Protein AF-A0A628U5B8-F1 (afdb_monomer)

Radius of gyration: 27.5 Å; Cα contacts (8 Å, |Δi|>4): 530; chains: 1; bounding box: 87×39×78 Å

Sequence (222 aa):
SENKFSKDINTSNMISGTYISDYTKLYAGFANQSNGYKQKSWKVSGSLIAHPYGITLSPYSISERGASTIVSIPGASGVSLINNISSTDFFGNVFVNNLHPYKKNNININSRNLPSNIEVQNIESKLIPADGAITYTEFSATVGNRAILKLLFNGKSLPFGSTVTEDPLAFANASGIIYITGLANSQRLHIKMPDGNKCSMIFDISESKNRNEIYFYNGICN

pLDDT: mean 90.16, std 10.07, range [37.19, 97.31]

InterPro domains:
  IPR000015 Outer membrane usher protein [PF00577] (8-139)
  IPR000015 Outer membrane usher protein [PTHR30451] (7-221)
  IPR025949 PapC-like, C-terminal domain [PF13953] (154-206)
  IPR042186 Outer membrane usher protein FimD, plug domain [G3DSA:2.60.40.2610] (53-144)
  IPR043142 PapC-like, C-terminal domain superfamily [G3DSA:2.60.40.2070] (145-222)

Mean predicted aligned error: 7.58 Å

Solvent-accessible surface area (backbone atoms only — not comparable to full-atom values): 12238 Å² total; per-residue (Å²): 140,83,85,78,79,75,78,79,77,77,49,72,50,75,50,72,52,75,49,76,51,49,44,34,27,40,37,42,36,42,37,43,36,67,90,70,52,71,48,77,49,73,47,78,45,44,34,79,47,82,54,100,91,48,75,47,52,19,38,54,70,86,58,81,65,37,16,32,33,38,38,35,24,68,74,43,48,56,41,33,35,63,99,46,91,42,33,18,37,86,68,5,37,31,71,47,71,87,36,56,44,80,33,87,39,79,51,34,52,31,78,91,61,48,50,77,42,50,46,66,81,58,54,68,48,77,48,65,41,50,70,47,34,74,46,79,47,80,42,60,54,40,62,29,43,31,36,41,38,44,39,26,45,94,90,36,64,41,57,55,61,22,26,37,76,48,91,52,74,30,47,18,38,90,81,14,39,28,59,41,53,30,40,62,66,66,40,78,46,44,36,38,38,83,89,69,52,70,33,38,39,74,48,43,58,90,81,27,50,74,56,95,69,33,29,44,37,77,52,67,39,84

Foldseek 3Di:
DDDPPPPPPWDKDKDKDWDAALAKIKIWMWMAIPVGDIDTDIDIDWDWDQDPQGIGGGRDDQDQWAEKEKEAAACAWQWDKPPDPHTAHRRRIGIGGRHHAQDKDKIFTPPVPGPLQKAWPDGIDIDHHHTSYYYYHYTYMAGGAKEKEFEDEPNHAADFQWWFPDPPIWTQHRNSIIIHHNDHQKDKTWIAHPVRDIFIDIDHQVQFDDDPRYTYYYYYTD

Structure (mmCIF, N/CA/C/O backbone):
data_AF-A0A628U5B8-F1
#
_entry.id   AF-A0A628U5B8-F1
#
loop_
_atom_site.group_PDB
_atom_site.id
_atom_site.type_symbol
_atom_site.label_atom_id
_atom_site.label_alt_id
_atom_site.label_comp_id
_atom_site.label_asym_id
_atom_site.label_entity_id
_atom_site.label_seq_id
_atom_site.pdbx_PDB_ins_code
_atom_site.Cartn_x
_atom_site.Cartn_y
_atom_site.Cartn_z
_atom_site.occupancy
_atom_site.B_iso_or_equiv
_atom_site.auth_seq_id
_atom_site.auth_comp_id
_atom_site.auth_asym_id
_atom_site.auth_atom_id
_atom_site.pdbx_PDB_model_num
ATOM 1 N N . SER A 1 1 ? 58.768 15.739 -51.099 1.00 43.03 1 SER A N 1
ATOM 2 C CA . SER A 1 1 ? 57.938 14.804 -50.317 1.00 43.03 1 SER A CA 1
ATOM 3 C C . SER A 1 1 ? 57.633 15.429 -48.966 1.00 43.03 1 SER A C 1
ATOM 5 O O . SER A 1 1 ? 58.422 15.289 -48.042 1.00 43.03 1 SER A O 1
ATOM 7 N N . GLU A 1 2 ? 56.525 16.158 -48.847 1.00 37.19 2 GLU A N 1
ATOM 8 C CA . GLU A 1 2 ? 56.064 16.664 -47.548 1.00 37.19 2 GLU A CA 1
ATOM 9 C C . GLU A 1 2 ? 54.897 15.800 -47.068 1.00 37.19 2 GLU A C 1
ATOM 11 O O . GLU A 1 2 ? 53.778 15.891 -47.570 1.00 37.19 2 GLU A O 1
ATOM 16 N N . ASN A 1 3 ? 55.189 14.913 -46.116 1.00 42.47 3 ASN A N 1
ATOM 17 C CA . ASN A 1 3 ? 54.193 14.119 -45.407 1.00 42.47 3 ASN A CA 1
ATOM 18 C C . ASN A 1 3 ? 53.396 15.033 -44.465 1.00 42.47 3 ASN A C 1
ATOM 20 O O . ASN A 1 3 ? 53.811 15.285 -43.334 1.00 42.47 3 ASN A O 1
ATOM 24 N N . LYS A 1 4 ? 52.225 15.500 -44.908 1.00 42.47 4 LYS A N 1
ATOM 25 C CA . LYS A 1 4 ? 51.193 16.027 -44.008 1.00 42.47 4 LYS A CA 1
ATOM 26 C C . LYS A 1 4 ? 50.477 14.855 -43.339 1.00 42.47 4 LYS A C 1
ATOM 28 O O . LYS A 1 4 ? 49.473 14.365 -43.844 1.00 42.47 4 LYS A O 1
ATOM 33 N N . PHE A 1 5 ? 50.971 14.419 -42.183 1.00 47.09 5 PHE A N 1
ATOM 34 C CA . PHE A 1 5 ? 50.129 13.686 -41.237 1.00 47.09 5 PHE A CA 1
ATOM 35 C C . PHE A 1 5 ? 49.100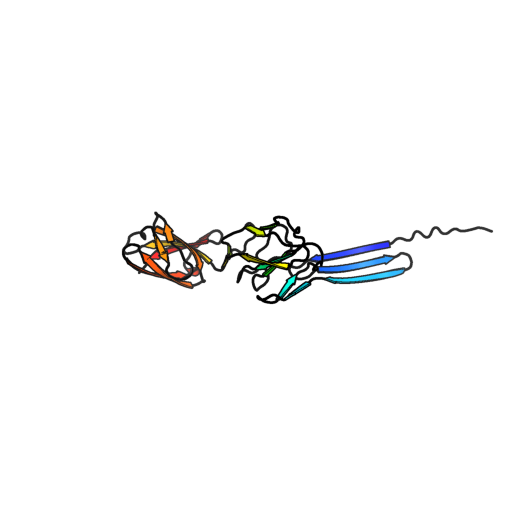 14.676 -40.668 1.00 47.09 5 PHE A C 1
ATOM 37 O O . PHE A 1 5 ? 49.384 15.402 -39.715 1.00 47.09 5 PHE A O 1
ATOM 44 N N . SER A 1 6 ? 47.919 14.749 -41.295 1.00 45.91 6 SER A N 1
ATOM 45 C CA . SER A 1 6 ? 46.742 15.378 -40.689 1.00 45.91 6 SER A CA 1
ATOM 46 C C . SER A 1 6 ? 46.409 14.589 -39.431 1.00 45.91 6 SER A C 1
ATOM 48 O O . SER A 1 6 ? 46.079 13.405 -39.491 1.00 45.91 6 SER A O 1
ATOM 50 N N . LYS A 1 7 ? 46.568 15.220 -38.271 1.00 49.97 7 LYS A N 1
ATOM 51 C CA . LYS A 1 7 ? 46.105 14.664 -37.005 1.00 49.97 7 LYS A CA 1
ATOM 52 C C . LYS A 1 7 ? 44.599 14.911 -36.973 1.00 49.97 7 LYS A C 1
ATOM 54 O O . LYS A 1 7 ? 44.168 15.954 -36.493 1.00 49.97 7 LYS A O 1
ATOM 59 N N . ASP A 1 8 ? 43.817 14.002 -37.550 1.00 55.78 8 ASP A N 1
ATOM 60 C CA . ASP A 1 8 ? 42.356 14.085 -37.514 1.00 55.78 8 ASP A CA 1
ATOM 61 C C . ASP A 1 8 ? 41.904 13.935 -36.057 1.00 55.78 8 ASP A C 1
ATOM 63 O O . ASP A 1 8 ? 41.828 12.839 -35.498 1.00 55.78 8 ASP A O 1
ATOM 67 N N . ILE A 1 9 ? 41.677 15.070 -35.392 1.00 58.69 9 ILE A N 1
ATOM 68 C CA . ILE A 1 9 ? 41.119 15.107 -34.044 1.00 58.69 9 ILE A CA 1
ATOM 69 C C . ILE A 1 9 ? 39.640 14.767 -34.190 1.00 58.69 9 ILE A C 1
ATOM 71 O O . ILE A 1 9 ? 38.798 15.644 -34.388 1.00 58.69 9 ILE A O 1
ATOM 75 N N . ASN A 1 10 ? 39.329 13.474 -34.115 1.00 63.06 10 ASN A N 1
ATOM 76 C CA . ASN A 1 10 ? 37.954 13.011 -34.135 1.00 63.06 10 ASN A CA 1
ATOM 77 C C . ASN A 1 10 ? 37.254 13.429 -32.833 1.00 63.06 10 ASN A C 1
ATOM 79 O O . ASN A 1 10 ? 37.375 12.769 -31.804 1.00 63.06 10 ASN A O 1
ATOM 83 N N . THR A 1 11 ? 36.524 14.543 -32.862 1.00 71.50 11 THR A N 1
ATOM 84 C CA . THR A 1 11 ? 35.641 14.956 -31.766 1.00 71.50 11 THR A CA 1
ATOM 85 C C . THR A 1 11 ? 34.299 14.231 -31.870 1.00 71.50 11 THR A C 1
ATOM 87 O O . THR A 1 11 ? 33.739 14.084 -32.962 1.00 71.50 11 THR A O 1
ATOM 90 N N . SER A 1 12 ? 33.789 13.752 -30.735 1.00 79.81 12 SER A N 1
ATOM 91 C CA . SER A 1 12 ? 32.478 13.109 -30.620 1.00 79.81 12 SER A CA 1
ATOM 92 C C . SER A 1 12 ? 31.692 13.741 -29.478 1.00 79.81 12 SER A C 1
ATOM 94 O O . SER A 1 12 ? 32.147 13.723 -28.336 1.00 79.81 12 SER A O 1
ATOM 96 N N . ASN A 1 13 ? 30.504 14.258 -29.778 1.00 88.50 13 ASN A N 1
ATOM 97 C CA . ASN A 1 13 ? 29.585 14.820 -28.794 1.00 88.50 13 ASN A CA 1
ATOM 98 C C . ASN A 1 13 ? 28.403 13.868 -28.625 1.00 88.50 13 ASN A C 1
ATOM 100 O O . ASN A 1 13 ? 27.782 13.486 -29.616 1.00 88.50 13 ASN A O 1
ATOM 104 N N . MET A 1 14 ? 28.077 13.504 -27.386 1.00 90.88 14 MET A N 1
ATOM 105 C CA . MET A 1 14 ? 26.944 12.637 -27.072 1.00 90.88 14 MET A CA 1
ATOM 106 C C . MET A 1 14 ? 26.086 13.277 -25.989 1.00 90.88 14 MET A C 1
ATOM 108 O O . MET A 1 14 ? 26.596 13.738 -24.972 1.00 90.88 14 MET A O 1
ATOM 112 N N . ILE A 1 15 ? 24.776 13.263 -26.201 1.00 94.62 15 ILE A N 1
ATOM 113 C CA . ILE A 1 15 ? 23.778 13.605 -25.195 1.00 94.62 15 ILE A CA 1
ATOM 114 C C . ILE A 1 15 ? 22.799 12.445 -25.080 1.00 94.62 15 ILE A C 1
ATOM 116 O O . ILE A 1 15 ? 22.357 11.894 -26.087 1.00 94.62 15 ILE A O 1
ATOM 120 N N . SER A 1 16 ? 22.461 12.054 -23.857 1.00 95.62 16 SER A N 1
ATOM 121 C CA . SER A 1 16 ? 21.464 11.016 -23.622 1.00 95.62 16 SER A CA 1
ATOM 122 C C . SER A 1 16 ? 20.683 11.270 -22.347 1.00 95.62 16 SER A C 1
ATOM 124 O O . SER A 1 16 ? 21.232 11.788 -21.379 1.00 95.62 16 SER A O 1
ATOM 126 N N . GLY A 1 17 ? 19.422 10.856 -22.343 1.00 97.06 17 GLY A N 1
ATOM 127 C CA . GLY A 1 17 ? 18.530 10.897 -21.197 1.00 97.06 17 GLY A CA 1
ATOM 128 C C . GLY A 1 17 ? 17.936 9.521 -20.928 1.00 97.06 17 GLY A C 1
ATOM 129 O O . GLY A 1 17 ? 17.709 8.733 -21.846 1.00 97.06 17 GLY A O 1
ATOM 130 N N . THR A 1 18 ? 17.688 9.236 -19.653 1.00 96.94 18 THR A N 1
ATOM 131 C CA . THR A 1 18 ? 16.935 8.057 -19.222 1.00 96.94 18 THR A CA 1
ATOM 132 C C . THR A 1 18 ? 15.791 8.514 -18.336 1.00 96.94 18 THR A C 1
ATOM 134 O O . THR A 1 18 ? 16.013 9.239 -17.372 1.00 96.94 18 THR A O 1
ATOM 137 N N . TYR A 1 19 ? 14.585 8.066 -18.654 1.00 96.06 19 TYR A N 1
ATOM 138 C CA . TYR A 1 19 ? 13.393 8.261 -17.847 1.00 96.06 19 TYR A CA 1
ATOM 139 C C . TYR A 1 19 ? 12.925 6.905 -17.319 1.00 96.06 19 TYR A C 1
ATOM 141 O O . TYR A 1 19 ? 12.782 5.952 -18.085 1.00 96.06 19 TYR A O 1
ATOM 149 N N . ILE A 1 20 ? 12.722 6.804 -16.009 1.00 94.88 20 ILE A N 1
ATOM 150 C CA . ILE A 1 20 ? 12.213 5.597 -15.355 1.00 94.88 20 ILE A CA 1
ATOM 151 C C . ILE A 1 20 ? 10.840 5.951 -14.798 1.00 94.88 20 ILE A C 1
ATOM 153 O O . ILE A 1 20 ? 10.727 6.854 -13.976 1.00 94.88 20 ILE A O 1
ATOM 157 N N . SER A 1 21 ? 9.817 5.258 -15.284 1.00 94.06 21 SER A N 1
ATOM 158 C CA . SER A 1 21 ? 8.466 5.289 -14.721 1.00 94.06 21 SER A CA 1
ATOM 159 C C . SER A 1 21 ? 8.246 4.079 -13.814 1.00 94.06 21 SER A C 1
ATOM 161 O O . SER A 1 21 ? 9.077 3.169 -13.789 1.00 94.06 21 SER A O 1
ATOM 163 N N . ASP A 1 22 ? 7.089 4.018 -13.154 1.00 93.44 22 ASP A N 1
ATOM 164 C CA . ASP A 1 22 ? 6.694 2.864 -12.339 1.00 93.44 22 ASP A CA 1
ATOM 165 C C . ASP A 1 22 ? 6.581 1.555 -13.137 1.00 93.44 22 ASP A C 1
ATOM 167 O O . ASP A 1 22 ? 6.702 0.480 -12.550 1.00 93.44 22 ASP A O 1
ATOM 171 N N . TYR A 1 23 ? 6.424 1.635 -14.466 1.00 93.50 23 TYR A N 1
ATOM 172 C CA . TYR A 1 23 ? 6.116 0.494 -15.338 1.00 93.50 23 TYR A CA 1
ATOM 173 C C . TYR A 1 23 ? 7.185 0.190 -16.393 1.00 93.50 23 TYR A C 1
ATOM 175 O O . TYR A 1 23 ? 7.282 -0.934 -16.876 1.00 93.50 23 TYR A O 1
ATOM 183 N N . THR A 1 24 ? 7.958 1.191 -16.816 1.00 94.69 24 THR A N 1
ATOM 184 C CA . THR A 1 24 ? 8.902 1.067 -17.936 1.00 94.69 24 THR A CA 1
ATOM 185 C C . THR A 1 24 ? 10.061 2.053 -17.835 1.00 94.69 24 THR A C 1
ATOM 187 O O . THR A 1 24 ? 9.944 3.131 -17.244 1.00 94.69 24 THR A O 1
ATOM 190 N N . LYS A 1 25 ? 11.184 1.697 -18.457 1.00 95.75 25 LYS A N 1
ATOM 191 C CA . LYS A 1 25 ? 12.384 2.518 -18.593 1.00 95.75 25 LYS A CA 1
ATOM 192 C C . LYS A 1 25 ? 12.572 2.928 -20.051 1.00 95.75 25 LYS A C 1
ATOM 194 O O . LYS A 1 25 ? 12.701 2.082 -20.934 1.00 95.75 25 LYS A O 1
ATOM 199 N N . LEU A 1 26 ? 12.636 4.235 -20.280 1.00 96.38 26 LEU A N 1
ATOM 200 C CA . LEU A 1 26 ? 12.852 4.867 -21.575 1.00 96.38 26 LEU A CA 1
ATOM 201 C C . LEU A 1 26 ? 14.251 5.479 -21.625 1.00 96.38 26 LEU A C 1
ATOM 203 O O . LEU A 1 26 ? 14.676 6.166 -20.702 1.00 96.38 26 LEU A O 1
ATOM 207 N N . TYR A 1 27 ? 14.964 5.255 -22.718 1.00 96.88 27 TYR A N 1
ATOM 208 C CA . TYR A 1 27 ? 16.256 5.862 -23.012 1.00 96.88 27 TYR A CA 1
ATOM 209 C C . TYR A 1 27 ? 16.188 6.543 -24.374 1.00 96.88 27 TYR A C 1
ATOM 211 O O . TYR A 1 27 ? 15.634 5.978 -25.318 1.00 96.88 27 TYR A O 1
ATOM 219 N N . ALA A 1 28 ? 16.784 7.726 -24.486 1.00 97.25 28 ALA A N 1
ATOM 220 C CA . ALA A 1 28 ? 16.954 8.437 -25.745 1.00 97.25 28 ALA A CA 1
ATOM 221 C C . ALA A 1 28 ? 18.346 9.070 -25.801 1.00 97.25 28 ALA A C 1
ATOM 223 O O . ALA A 1 28 ? 18.827 9.611 -24.805 1.00 97.25 28 ALA A O 1
ATOM 224 N N . GLY A 1 29 ? 18.989 9.017 -26.964 1.00 95.81 29 GLY A N 1
ATOM 225 C CA . GLY A 1 29 ? 20.341 9.514 -27.167 1.00 95.81 29 GLY A CA 1
ATOM 226 C C . GLY A 1 29 ? 20.555 10.102 -28.555 1.00 95.81 29 GLY A C 1
ATOM 227 O O . GLY A 1 29 ? 19.955 9.681 -29.546 1.00 95.81 29 GLY A O 1
ATOM 228 N N . PHE A 1 30 ? 21.439 11.088 -28.621 1.00 94.94 30 PHE A N 1
ATOM 229 C CA . PHE A 1 30 ? 21.939 11.674 -29.852 1.00 94.94 30 PHE A CA 1
ATOM 230 C C . PHE A 1 30 ? 23.460 11.781 -29.776 1.00 94.94 30 PHE A C 1
ATOM 232 O O . PHE A 1 30 ? 24.002 12.320 -28.811 1.00 94.94 30 PHE A O 1
ATOM 239 N N . ALA A 1 31 ? 24.143 11.283 -30.801 1.00 92.50 31 ALA A N 1
ATOM 240 C CA . ALA A 1 31 ? 25.587 11.378 -30.935 1.00 92.50 31 ALA A CA 1
ATOM 241 C C . ALA A 1 31 ? 25.953 12.007 -32.282 1.00 92.50 31 ALA A C 1
ATOM 243 O O . ALA A 1 31 ? 25.365 11.681 -33.315 1.00 92.50 31 ALA A O 1
ATOM 244 N N . ASN A 1 32 ? 26.939 12.900 -32.266 1.00 91.00 32 ASN A N 1
ATOM 245 C CA . ASN A 1 32 ? 27.495 13.547 -33.447 1.00 91.00 32 ASN A CA 1
ATOM 246 C C . ASN A 1 32 ? 29.014 13.366 -33.454 1.00 91.00 32 ASN A C 1
ATOM 248 O O . ASN A 1 32 ? 29.678 13.692 -32.469 1.00 91.00 32 ASN A O 1
ATOM 252 N N . GLN A 1 33 ? 29.552 12.868 -34.559 1.00 85.94 33 GLN A N 1
ATOM 253 C CA . GLN A 1 33 ? 30.982 12.694 -34.778 1.00 85.94 33 GLN A CA 1
ATOM 254 C C . GLN A 1 33 ? 31.477 13.692 -35.831 1.00 85.94 33 GLN A C 1
ATOM 256 O O . GLN A 1 33 ? 30.776 14.043 -36.778 1.00 85.94 33 GLN A O 1
ATOM 261 N N . SER A 1 34 ? 32.711 14.146 -35.660 1.00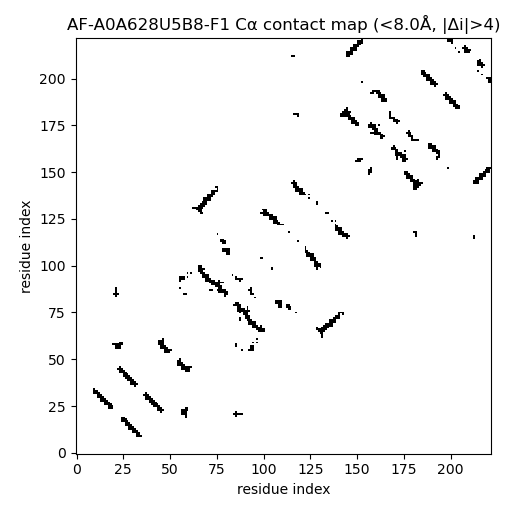 78.56 34 SER A N 1
ATOM 262 C CA . SER A 1 34 ? 33.431 15.079 -36.547 1.00 78.56 34 SER A CA 1
ATOM 263 C C . SER A 1 34 ? 33.555 14.623 -38.004 1.00 78.56 34 SER A C 1
ATOM 265 O O . SER A 1 34 ? 33.589 15.468 -38.891 1.00 78.56 34 SER A O 1
ATOM 267 N N . ASN A 1 35 ? 33.530 13.317 -38.274 1.00 84.00 35 ASN A N 1
ATOM 268 C CA . ASN A 1 35 ? 33.471 12.748 -39.628 1.00 84.00 35 ASN A CA 1
ATOM 269 C C . ASN A 1 35 ? 32.091 12.899 -40.314 1.00 84.00 35 ASN A C 1
ATOM 271 O O . ASN A 1 35 ? 31.867 12.335 -41.383 1.00 84.00 35 ASN A O 1
ATOM 275 N N . GLY A 1 36 ? 31.149 13.625 -39.698 1.00 78.19 36 GLY A N 1
ATOM 276 C CA . GLY A 1 36 ? 29.798 13.860 -40.211 1.00 78.19 36 GLY A CA 1
ATOM 277 C C . GLY A 1 36 ? 28.771 12.797 -39.809 1.00 78.19 36 GLY A C 1
ATOM 278 O O . GLY A 1 36 ? 27.591 12.943 -40.138 1.00 78.19 36 GLY A O 1
ATOM 279 N N . TYR A 1 37 ? 29.174 11.751 -39.080 1.00 85.44 37 TYR A N 1
ATOM 280 C CA . TYR A 1 37 ? 28.267 10.693 -38.644 1.00 85.44 37 TYR A CA 1
ATOM 281 C C . TYR A 1 37 ? 27.359 11.161 -37.496 1.00 85.44 37 TYR A C 1
ATOM 283 O O . TYR A 1 37 ? 27.825 11.590 -36.439 1.00 85.44 37 TYR A O 1
ATOM 291 N N . LYS A 1 38 ? 26.040 11.038 -37.691 1.00 90.75 38 LYS A N 1
ATOM 292 C CA . LYS A 1 38 ? 25.006 11.372 -36.701 1.00 90.75 38 LYS A CA 1
ATOM 293 C C . LYS A 1 38 ? 24.201 10.128 -36.359 1.00 90.75 38 LYS A C 1
ATOM 295 O O . LYS A 1 38 ? 23.636 9.499 -37.249 1.00 90.75 38 LYS A O 1
ATOM 300 N N . GLN A 1 39 ? 24.084 9.817 -35.073 1.00 90.69 39 GLN A N 1
ATOM 301 C CA . GLN A 1 39 ? 23.292 8.695 -34.581 1.00 90.69 39 GLN A CA 1
ATOM 302 C C . GLN A 1 39 ? 22.199 9.192 -33.637 1.00 90.69 39 GLN A C 1
ATOM 304 O O . GLN A 1 39 ? 22.450 9.989 -32.736 1.00 90.69 39 GLN A O 1
ATOM 309 N N . LYS A 1 40 ? 20.979 8.695 -33.843 1.00 95.25 40 LYS A N 1
ATOM 310 C CA . LYS A 1 40 ? 19.850 8.833 -32.920 1.00 95.25 40 LYS A CA 1
ATOM 311 C C . LYS A 1 40 ? 19.512 7.447 -32.397 1.00 95.25 40 LYS A C 1
ATOM 313 O O . LYS A 1 40 ? 19.369 6.523 -33.193 1.00 95.25 40 LYS A O 1
ATOM 318 N N . SER A 1 41 ? 19.382 7.303 -31.089 1.00 94.50 41 SER A N 1
ATOM 319 C CA . SER A 1 41 ? 19.038 6.040 -30.446 1.00 94.50 41 SER A CA 1
ATOM 320 C C . SER A 1 41 ? 17.886 6.241 -29.474 1.00 94.50 41 SER A C 1
ATOM 322 O O . SER A 1 41 ? 17.765 7.276 -28.821 1.00 94.50 41 SER A O 1
ATOM 324 N N . TRP A 1 42 ? 17.017 5.244 -29.393 1.00 95.81 42 TRP A N 1
ATOM 325 C CA . TRP A 1 42 ? 15.952 5.179 -28.406 1.00 95.81 42 TRP A CA 1
ATOM 326 C C . TRP A 1 42 ? 15.764 3.721 -27.996 1.00 95.81 42 TRP A C 1
ATOM 328 O O . TRP A 1 42 ? 15.983 2.810 -28.795 1.00 95.81 42 TRP A O 1
ATOM 338 N N . LYS A 1 43 ? 15.428 3.491 -26.730 1.00 95.94 43 LYS A N 1
ATOM 339 C CA . LYS A 1 43 ? 15.229 2.152 -26.172 1.00 95.94 43 LYS A CA 1
ATOM 340 C C . LYS A 1 43 ? 14.132 2.196 -25.121 1.00 95.94 43 LYS A C 1
ATOM 342 O O . LYS A 1 43 ? 14.127 3.076 -24.266 1.00 95.94 43 LYS A O 1
ATOM 347 N N . VAL A 1 44 ? 13.250 1.205 -25.167 1.00 96.00 44 VAL A N 1
ATOM 348 C CA . VAL A 1 44 ? 12.253 0.925 -24.132 1.00 96.00 44 VAL A CA 1
ATOM 349 C C . VAL A 1 44 ? 12.608 -0.416 -23.507 1.00 96.00 44 VAL A C 1
ATOM 351 O O . VAL A 1 44 ? 12.952 -1.358 -24.220 1.00 96.00 44 VAL A O 1
ATOM 354 N N . SER A 1 45 ? 12.580 -0.507 -22.184 1.00 94.50 45 SER A N 1
ATOM 355 C CA . SER A 1 45 ? 12.844 -1.753 -21.465 1.00 94.50 45 SER A CA 1
ATOM 356 C C . SER A 1 45 ? 11.992 -1.855 -20.212 1.00 94.50 45 SER A C 1
ATOM 358 O O . SER A 1 45 ? 11.768 -0.857 -19.535 1.00 94.50 45 SER A O 1
ATOM 360 N N . GLY A 1 46 ? 11.593 -3.074 -19.885 1.00 93.81 46 GLY A N 1
ATOM 361 C CA . GLY A 1 46 ? 10.843 -3.411 -18.687 1.00 93.81 46 GLY A CA 1
ATOM 362 C C . GLY A 1 46 ? 10.545 -4.905 -18.671 1.00 93.81 46 GLY A C 1
ATOM 363 O O . GLY A 1 46 ? 11.102 -5.662 -19.472 1.00 93.81 46 GLY A O 1
ATOM 364 N N . SER A 1 47 ? 9.656 -5.315 -17.783 1.00 93.81 47 SER A N 1
ATOM 365 C CA . SER A 1 47 ? 9.127 -6.667 -17.700 1.00 93.81 47 SER A CA 1
ATOM 366 C C . SER A 1 47 ? 7.615 -6.653 -17.532 1.00 93.81 47 SER A C 1
ATOM 368 O O . SER A 1 47 ? 7.023 -5.697 -17.029 1.00 93.81 47 SER A O 1
ATOM 370 N N . LEU A 1 48 ? 7.008 -7.742 -17.991 1.00 94.38 48 LEU A N 1
ATOM 371 C CA . LEU A 1 48 ? 5.609 -8.069 -17.794 1.00 94.38 48 LEU A CA 1
ATOM 372 C C . LEU A 1 48 ? 5.576 -9.396 -17.049 1.00 94.38 48 LEU A C 1
ATOM 374 O O . LEU A 1 48 ? 6.108 -10.392 -17.542 1.00 94.38 48 LEU A O 1
ATOM 378 N N . ILE A 1 49 ? 4.985 -9.399 -15.858 1.00 93.38 49 ILE A N 1
ATOM 379 C CA . ILE A 1 49 ? 4.887 -10.579 -15.006 1.00 93.38 49 ILE A CA 1
ATOM 380 C C . ILE A 1 49 ? 3.418 -10.963 -14.882 1.00 93.38 49 ILE A C 1
ATOM 382 O O . ILE A 1 49 ? 2.624 -10.198 -14.342 1.00 93.38 49 ILE A O 1
ATOM 386 N N . ALA A 1 50 ? 3.065 -12.149 -15.371 1.00 93.94 50 ALA A N 1
ATOM 387 C CA . ALA A 1 50 ? 1.756 -12.749 -15.143 1.00 93.94 50 ALA A CA 1
ATOM 388 C C . ALA A 1 50 ? 1.810 -13.627 -13.885 1.00 93.94 50 ALA A C 1
ATOM 390 O O . ALA A 1 50 ? 2.689 -14.479 -13.753 1.00 93.94 50 ALA A O 1
ATOM 391 N N . HIS A 1 51 ? 0.881 -13.415 -12.958 1.00 90.75 51 HIS A N 1
ATOM 392 C CA . HIS A 1 51 ? 0.785 -14.127 -11.685 1.00 90.75 51 HIS A CA 1
ATOM 393 C C . HIS A 1 51 ? -0.692 -14.392 -11.335 1.00 90.75 51 HIS A C 1
ATOM 395 O O . HIS A 1 51 ? -1.579 -13.821 -11.970 1.00 90.75 51 HIS A O 1
ATOM 401 N N . PRO A 1 52 ? -1.005 -15.232 -10.328 1.00 86.00 52 PRO A N 1
ATOM 402 C CA . PRO A 1 52 ? -2.393 -15.588 -9.995 1.00 86.00 52 PRO A CA 1
ATOM 403 C C . PRO A 1 52 ? -3.320 -14.405 -9.675 1.00 86.00 52 PRO A C 1
ATOM 405 O O . PRO A 1 52 ? -4.535 -14.540 -9.756 1.00 86.00 52 PRO A O 1
ATOM 408 N N . TYR A 1 53 ? -2.747 -13.250 -9.338 1.00 80.88 53 TYR A N 1
ATOM 409 C CA . TYR A 1 53 ? -3.471 -12.035 -8.958 1.00 80.88 53 TYR A CA 1
ATOM 410 C C . TYR A 1 53 ? -3.503 -10.975 -10.072 1.00 80.88 53 TYR A C 1
ATOM 412 O O . TYR A 1 53 ? -3.913 -9.845 -9.827 1.00 80.88 53 TYR A O 1
ATOM 420 N N . GLY A 1 54 ? -3.066 -11.320 -11.291 1.00 88.75 54 GLY A N 1
ATOM 421 C CA . GLY A 1 54 ? -3.142 -10.451 -12.465 1.00 88.75 54 GLY A CA 1
ATOM 422 C C . GLY A 1 54 ? -1.827 -10.320 -13.230 1.00 88.75 54 GLY A C 1
ATOM 423 O O . GLY A 1 54 ? -1.032 -11.256 -13.333 1.00 88.75 54 GLY A O 1
ATOM 424 N N . ILE A 1 55 ? -1.629 -9.145 -13.824 1.00 93.62 55 ILE A N 1
ATOM 425 C CA . ILE A 1 55 ? -0.437 -8.807 -14.601 1.00 93.62 55 ILE A CA 1
ATOM 426 C C . ILE A 1 55 ? 0.177 -7.552 -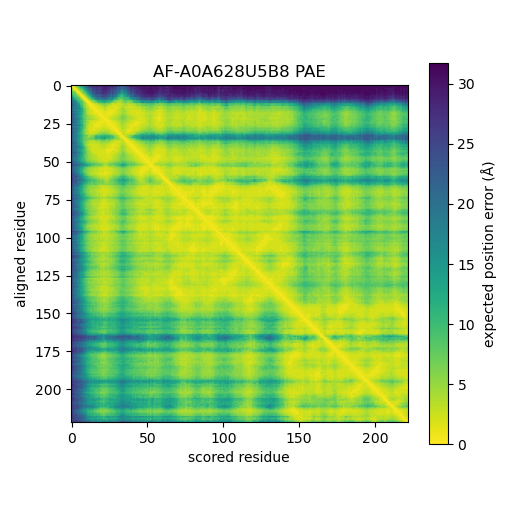13.994 1.00 93.62 55 ILE A C 1
ATOM 428 O O . ILE A 1 55 ? -0.494 -6.530 -13.901 1.00 93.62 55 ILE A O 1
ATOM 432 N N . THR A 1 56 ? 1.459 -7.628 -13.645 1.00 94.44 56 THR A N 1
ATOM 433 C CA . THR A 1 56 ? 2.239 -6.497 -13.134 1.00 94.44 56 THR A CA 1
ATOM 434 C C . THR A 1 56 ? 3.293 -6.098 -14.162 1.00 94.44 56 THR A C 1
ATOM 436 O O . THR A 1 56 ? 4.011 -6.951 -14.694 1.00 94.44 56 THR A O 1
ATOM 439 N N . LEU A 1 57 ? 3.405 -4.799 -14.439 1.00 94.56 57 LEU A N 1
ATOM 440 C CA . LEU A 1 57 ? 4.478 -4.231 -15.257 1.00 94.56 57 LEU A CA 1
ATOM 441 C C . LEU A 1 57 ? 5.581 -3.666 -14.364 1.00 94.56 57 LEU A C 1
ATOM 443 O O . LEU A 1 57 ? 5.317 -3.180 -13.268 1.00 94.56 57 LEU A O 1
ATOM 447 N N . SER A 1 58 ? 6.822 -3.699 -14.840 1.00 94.94 58 SER A N 1
ATOM 448 C CA . SER A 1 58 ? 7.954 -3.152 -14.096 1.00 94.94 58 SER A CA 1
ATOM 449 C C . SER A 1 58 ? 9.030 -2.575 -15.014 1.00 94.94 58 SER A C 1
ATOM 451 O O . SER A 1 58 ? 9.326 -3.161 -16.056 1.00 94.94 58 SER A O 1
ATOM 453 N N . PRO A 1 59 ? 9.705 -1.474 -14.626 1.00 94.19 59 PRO A N 1
ATOM 454 C CA . PRO A 1 59 ? 10.858 -0.947 -15.351 1.00 94.19 59 PRO A CA 1
ATOM 455 C C . PRO A 1 59 ? 12.088 -1.854 -15.235 1.00 94.19 59 PRO A C 1
ATOM 457 O O . PRO A 1 59 ? 13.076 -1.645 -15.945 1.00 94.19 59 PRO A O 1
ATOM 460 N N . TYR A 1 60 ? 12.059 -2.838 -14.334 1.00 92.38 60 TYR A N 1
ATOM 461 C CA . TYR A 1 60 ? 13.143 -3.784 -14.133 1.00 92.38 60 TYR A CA 1
ATOM 462 C C . TYR A 1 60 ? 13.044 -4.952 -15.111 1.00 92.38 60 TYR A C 1
ATOM 464 O O . TYR A 1 60 ? 11.964 -5.459 -15.398 1.00 92.38 60 TYR A O 1
ATOM 472 N N . SER A 1 61 ? 14.189 -5.411 -15.606 1.00 87.88 61 SER A N 1
ATOM 473 C CA . SER A 1 61 ? 14.286 -6.685 -16.315 1.00 87.88 61 SER A CA 1
ATOM 474 C C . SER A 1 61 ? 14.285 -7.844 -15.320 1.00 87.88 61 SER A C 1
ATOM 476 O O . SER A 1 61 ? 14.948 -7.761 -14.282 1.00 87.88 61 SER A O 1
ATOM 478 N N . ILE A 1 62 ? 13.604 -8.936 -15.664 1.00 86.44 62 ILE A N 1
ATOM 479 C CA . ILE A 1 62 ? 13.697 -10.192 -14.915 1.00 86.44 62 ILE A CA 1
ATOM 480 C C . ILE A 1 62 ? 15.087 -10.795 -15.152 1.00 86.44 62 ILE A C 1
ATOM 482 O O . ILE A 1 62 ? 15.573 -10.821 -16.282 1.00 86.44 62 ILE A O 1
ATOM 486 N N . SER A 1 63 ? 15.726 -11.252 -14.079 1.00 82.88 63 SER A N 1
ATOM 487 C CA . SER A 1 63 ? 17.006 -11.955 -14.123 1.00 82.88 63 SER A CA 1
ATOM 488 C C . SER A 1 63 ? 16.789 -13.416 -13.749 1.00 82.88 63 SER A C 1
ATOM 490 O O . SER A 1 63 ? 16.087 -13.701 -12.784 1.00 82.88 63 SER A O 1
ATOM 492 N N . GLU A 1 64 ? 17.423 -14.330 -14.484 1.00 83.50 64 GLU A N 1
ATOM 493 C CA . GLU A 1 64 ? 17.458 -15.764 -14.149 1.00 83.50 64 GLU A CA 1
ATOM 494 C C . GLU A 1 64 ? 18.343 -16.057 -12.925 1.00 83.50 64 GLU A C 1
ATOM 496 O O . GLU A 1 64 ? 18.274 -17.136 -12.347 1.00 83.50 64 GLU A O 1
ATOM 501 N N . ARG A 1 65 ? 19.184 -15.089 -12.534 1.00 86.94 65 ARG A N 1
ATOM 502 C CA . ARG A 1 65 ? 20.045 -15.136 -11.346 1.00 86.94 65 ARG A CA 1
ATOM 503 C C . ARG A 1 65 ? 19.603 -14.110 -10.312 1.00 86.94 65 ARG A C 1
ATOM 505 O O . ARG A 1 65 ? 19.222 -12.993 -10.669 1.00 86.94 65 ARG A O 1
ATOM 512 N N . GLY A 1 66 ? 19.762 -14.439 -9.039 1.00 91.06 66 GLY A N 1
ATOM 513 C CA . GLY A 1 66 ? 19.220 -13.666 -7.930 1.00 91.06 66 GLY A CA 1
ATOM 514 C C . GLY A 1 66 ? 17.772 -14.052 -7.649 1.00 91.06 66 GLY A C 1
ATOM 515 O O . GLY A 1 66 ? 17.274 -15.056 -8.140 1.00 91.06 66 GLY A O 1
ATOM 516 N N . ALA A 1 67 ? 17.080 -13.250 -6.852 1.00 94.62 67 ALA A N 1
ATOM 517 C CA . ALA A 1 67 ? 15.673 -13.472 -6.557 1.00 94.62 67 ALA A CA 1
ATOM 518 C C . ALA A 1 67 ? 14.861 -12.187 -6.711 1.00 94.62 67 ALA A C 1
ATOM 520 O O . ALA A 1 67 ? 15.396 -11.076 -6.673 1.00 94.62 67 ALA A O 1
ATOM 521 N N . SER A 1 68 ? 13.556 -12.346 -6.892 1.00 95.19 68 SER A N 1
ATOM 522 C CA . SER A 1 68 ? 12.604 -11.245 -7.021 1.00 95.19 68 SER A CA 1
ATOM 523 C C . SER A 1 68 ? 11.316 -11.578 -6.275 1.00 95.19 68 SER A C 1
ATOM 525 O O . SER A 1 68 ? 11.052 -12.738 -5.962 1.00 95.19 68 SER A O 1
ATOM 527 N N . THR A 1 69 ? 10.495 -10.575 -5.990 1.00 95.44 69 THR A N 1
ATOM 528 C CA . THR A 1 69 ? 9.169 -10.784 -5.407 1.00 95.44 69 THR A CA 1
ATOM 529 C C . THR A 1 69 ? 8.156 -9.834 -6.024 1.00 95.44 69 THR A C 1
ATOM 531 O O . THR A 1 69 ? 8.480 -8.697 -6.368 1.00 95.44 69 THR A O 1
ATOM 534 N N . ILE A 1 70 ? 6.922 -10.298 -6.154 1.00 95.81 70 ILE A N 1
ATOM 535 C CA . ILE A 1 70 ? 5.766 -9.445 -6.403 1.00 95.81 70 ILE A CA 1
ATOM 536 C C . ILE A 1 70 ? 5.221 -9.058 -5.037 1.00 95.81 70 ILE A C 1
ATOM 538 O O . ILE A 1 70 ? 4.830 -9.922 -4.252 1.00 95.81 70 ILE A O 1
ATOM 542 N N . VAL A 1 71 ? 5.219 -7.765 -4.749 1.00 96.25 71 VAL A N 1
ATOM 543 C CA . VAL A 1 71 ? 4.558 -7.216 -3.572 1.00 96.25 71 VAL A CA 1
ATOM 544 C C . VAL A 1 71 ? 3.149 -6.814 -3.970 1.00 96.25 71 VAL A C 1
ATOM 546 O O . VAL A 1 71 ? 2.984 -6.093 -4.950 1.00 96.25 71 VAL A O 1
ATOM 549 N N . SER A 1 72 ? 2.153 -7.257 -3.214 1.00 95.69 72 SER A N 1
ATOM 550 C CA . SER A 1 72 ? 0.762 -6.863 -3.404 1.00 95.69 72 SER A CA 1
ATOM 551 C C . SER A 1 72 ? 0.219 -6.193 -2.155 1.00 95.69 72 SER A C 1
ATOM 553 O O . SER A 1 72 ? 0.441 -6.649 -1.033 1.00 95.69 72 SER A O 1
ATOM 555 N N . ILE A 1 73 ? -0.487 -5.092 -2.361 1.00 95.50 73 ILE A N 1
ATOM 556 C CA . ILE A 1 73 ? -1.238 -4.365 -1.349 1.00 95.50 73 ILE A CA 1
ATOM 557 C C . ILE A 1 73 ? -2.633 -4.153 -1.944 1.00 95.50 73 ILE A C 1
ATOM 559 O O . ILE A 1 73 ? -2.874 -3.127 -2.583 1.00 95.50 73 ILE A O 1
ATOM 563 N N . PRO A 1 74 ? -3.533 -5.146 -1.837 1.00 92.44 74 PRO A N 1
ATOM 564 C CA . PRO A 1 74 ? -4.792 -5.138 -2.573 1.00 92.44 74 PRO A CA 1
ATOM 565 C C . PRO A 1 74 ? -5.585 -3.839 -2.384 1.00 92.44 74 PRO A C 1
ATOM 567 O O . PRO A 1 74 ? -5.842 -3.404 -1.263 1.00 92.44 74 PRO A O 1
ATOM 570 N N . GLY A 1 75 ? -5.955 -3.201 -3.498 1.00 89.69 75 GLY A N 1
ATOM 571 C CA . GLY A 1 75 ? -6.714 -1.943 -3.510 1.00 89.69 75 GLY A CA 1
ATOM 572 C C . GLY A 1 75 ? -5.899 -0.675 -3.212 1.00 89.69 75 GLY A C 1
ATOM 573 O O . GLY A 1 75 ? -6.436 0.425 -3.333 1.00 89.69 75 GLY A O 1
ATOM 574 N N . ALA A 1 76 ? -4.616 -0.793 -2.861 1.00 93.81 76 ALA A N 1
ATOM 575 C CA . ALA A 1 76 ? -3.754 0.322 -2.482 1.00 93.81 76 ALA A CA 1
ATOM 576 C C . ALA A 1 76 ? -2.742 0.663 -3.590 1.00 93.81 76 ALA A C 1
ATOM 578 O O . ALA A 1 76 ? -1.628 0.136 -3.629 1.00 93.81 76 ALA A O 1
ATOM 579 N N . SER A 1 77 ? -3.117 1.585 -4.480 1.00 94.31 77 SER A N 1
ATOM 580 C CA . SER A 1 77 ? -2.251 2.093 -5.555 1.00 94.31 77 SER A CA 1
ATOM 581 C C . SER A 1 77 ? -1.327 3.224 -5.096 1.00 94.31 77 SER A C 1
ATOM 583 O O . SER A 1 77 ? -1.698 4.010 -4.224 1.00 94.31 77 SER A O 1
ATOM 585 N N . GLY A 1 78 ? -0.170 3.381 -5.742 1.00 94.69 78 GLY A N 1
ATOM 586 C CA . GLY A 1 78 ? 0.758 4.485 -5.479 1.00 94.69 78 GLY A CA 1
ATOM 587 C C . GLY A 1 78 ? 1.534 4.362 -4.164 1.00 94.69 78 GLY A C 1
ATOM 588 O O . GLY A 1 78 ? 2.108 5.340 -3.691 1.00 94.69 78 GLY A O 1
ATOM 589 N N . VAL A 1 79 ? 1.571 3.175 -3.557 1.00 96.38 79 VAL A N 1
ATOM 590 C CA . VAL A 1 79 ? 2.361 2.908 -2.355 1.00 96.38 79 VAL A CA 1
ATOM 591 C C . VAL A 1 79 ? 3.812 2.666 -2.755 1.00 96.38 79 VAL A C 1
ATOM 593 O O . VAL A 1 79 ? 4.120 1.750 -3.517 1.00 96.38 79 VAL A O 1
ATOM 596 N N . SER A 1 80 ? 4.716 3.487 -2.226 1.00 95.81 80 SER A N 1
ATOM 597 C CA . SER A 1 80 ? 6.153 3.363 -2.482 1.00 95.81 80 SER A CA 1
ATOM 598 C C . SER A 1 80 ? 6.831 2.427 -1.478 1.00 95.81 80 SER A C 1
ATOM 600 O O . SER A 1 80 ? 6.447 2.354 -0.308 1.00 95.81 80 SER A O 1
ATOM 602 N N . LEU A 1 81 ? 7.874 1.721 -1.922 1.00 95.75 81 LEU A N 1
ATOM 603 C CA . LEU A 1 81 ? 8.724 0.893 -1.065 1.00 95.75 81 LEU A CA 1
ATOM 604 C C . LEU A 1 81 ? 10.087 1.545 -0.849 1.00 95.75 81 LEU A C 1
ATOM 606 O O . LEU A 1 81 ? 10.584 2.304 -1.680 1.00 95.75 81 LEU A O 1
ATOM 610 N N . ILE A 1 82 ? 10.724 1.224 0.273 1.00 94.62 82 ILE A N 1
ATOM 611 C CA . ILE A 1 82 ? 12.098 1.639 0.544 1.00 94.62 82 ILE A CA 1
ATOM 612 C C . ILE A 1 82 ? 13.027 0.937 -0.451 1.00 94.62 82 ILE A C 1
ATOM 614 O O . ILE A 1 82 ? 12.952 -0.276 -0.628 1.00 94.62 82 ILE A O 1
ATOM 618 N N . ASN A 1 83 ? 13.937 1.702 -1.060 1.00 90.62 83 ASN A N 1
ATOM 619 C CA . ASN A 1 83 ? 14.912 1.228 -2.050 1.00 90.62 83 ASN A CA 1
ATOM 620 C C . ASN A 1 83 ? 14.297 0.629 -3.329 1.00 9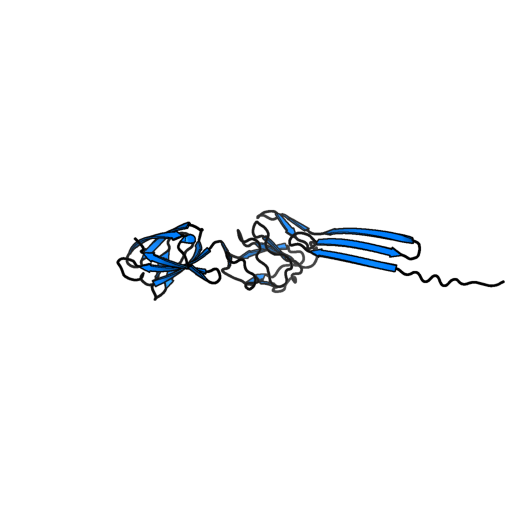0.62 83 ASN A C 1
ATOM 622 O O . ASN A 1 83 ? 15.000 -0.053 -4.071 1.00 90.62 83 ASN A O 1
ATOM 626 N N . ASN A 1 84 ? 13.024 0.912 -3.613 1.00 92.44 84 ASN A N 1
ATOM 627 C CA . ASN A 1 84 ? 12.393 0.591 -4.886 1.00 92.44 84 ASN A CA 1
ATOM 628 C C . ASN A 1 84 ? 12.051 1.885 -5.625 1.00 92.44 84 ASN A C 1
ATOM 630 O O . ASN A 1 84 ? 11.601 2.846 -5.006 1.00 92.44 84 ASN A O 1
ATOM 634 N N . ILE A 1 85 ? 12.274 1.921 -6.938 1.00 90.75 85 ILE A N 1
ATOM 635 C CA . ILE A 1 85 ? 11.951 3.112 -7.738 1.00 90.75 85 ILE A CA 1
ATOM 636 C C . ILE A 1 85 ? 10.451 3.157 -8.040 1.00 90.75 85 ILE A C 1
ATOM 638 O O . ILE A 1 85 ? 9.867 4.235 -8.019 1.00 90.75 85 ILE A O 1
ATOM 642 N N . SER A 1 86 ? 9.845 1.995 -8.297 1.00 92.88 86 SER A N 1
ATOM 643 C CA . SER A 1 86 ? 8.424 1.893 -8.619 1.00 92.88 86 SER A CA 1
ATOM 644 C C . SER A 1 86 ? 7.539 1.880 -7.375 1.00 92.88 86 SER A C 1
ATOM 646 O O . SER A 1 86 ? 7.886 1.289 -6.345 1.00 92.88 86 SER A O 1
ATOM 648 N N . SER A 1 87 ? 6.355 2.461 -7.519 1.00 95.56 87 SER A N 1
ATOM 649 C CA . SER A 1 87 ? 5.242 2.327 -6.575 1.00 95.56 87 SER A CA 1
ATOM 650 C C . SER A 1 87 ? 4.241 1.262 -7.035 1.00 95.56 87 SER A C 1
ATOM 652 O O . SER A 1 87 ? 4.342 0.752 -8.152 1.00 95.56 87 SER A O 1
ATOM 654 N N . THR A 1 88 ? 3.289 0.902 -6.171 1.00 95.62 88 THR A N 1
ATOM 655 C CA . THR A 1 88 ? 2.209 -0.026 -6.530 1.00 95.62 88 THR A CA 1
ATOM 656 C C . THR A 1 88 ? 1.348 0.501 -7.675 1.00 95.62 88 THR A C 1
ATOM 658 O O . THR A 1 88 ? 1.026 1.690 -7.743 1.00 95.62 88 THR A O 1
ATOM 661 N N . ASP A 1 89 ? 0.974 -0.402 -8.577 1.00 94.19 89 ASP A N 1
ATOM 662 C CA . ASP A 1 89 ? 0.094 -0.140 -9.707 1.00 94.19 89 ASP A CA 1
ATOM 663 C C . ASP A 1 89 ? -1.368 0.064 -9.272 1.00 94.19 89 ASP A C 1
ATOM 665 O O . ASP A 1 89 ? -1.699 0.079 -8.085 1.00 94.19 89 ASP A O 1
ATOM 669 N N . PHE A 1 90 ? -2.269 0.225 -10.244 1.00 91.25 90 PHE A N 1
ATOM 670 C CA . PHE A 1 90 ? -3.701 0.410 -9.989 1.00 91.25 90 PHE A CA 1
ATOM 671 C C . PHE A 1 90 ? -4.353 -0.752 -9.215 1.00 91.25 90 PHE A C 1
ATOM 673 O O . PHE A 1 90 ? -5.328 -0.539 -8.498 1.00 91.25 90 PHE A O 1
ATOM 680 N N . PHE A 1 91 ? -3.821 -1.969 -9.334 1.00 92.06 91 PHE A N 1
ATOM 681 C CA . PHE A 1 91 ? -4.305 -3.146 -8.612 1.00 92.06 91 PHE A CA 1
ATOM 682 C C . PHE A 1 91 ? -3.619 -3.325 -7.250 1.00 92.06 91 PHE A C 1
ATOM 684 O O . PHE A 1 91 ? -4.018 -4.194 -6.475 1.00 92.06 91 PHE A O 1
ATOM 691 N N . GLY A 1 92 ? -2.622 -2.495 -6.940 1.00 94.69 92 GLY A N 1
ATOM 692 C CA . GLY A 1 92 ? -1.844 -2.567 -5.713 1.00 94.69 92 GLY A CA 1
ATOM 693 C C . GLY A 1 92 ? -0.601 -3.451 -5.813 1.00 94.69 92 GLY A C 1
ATOM 694 O O . GLY A 1 92 ? -0.024 -3.792 -4.785 1.00 94.69 92 GLY A O 1
ATOM 695 N N . ASN A 1 93 ? -0.161 -3.829 -7.015 1.00 95.75 93 ASN A N 1
ATOM 696 C CA . ASN A 1 93 ? 0.997 -4.700 -7.212 1.00 95.75 93 ASN A CA 1
ATOM 697 C C . ASN A 1 93 ? 2.256 -3.919 -7.593 1.00 95.75 93 ASN A C 1
ATOM 699 O O . ASN A 1 93 ? 2.206 -2.911 -8.291 1.00 95.75 93 ASN A O 1
ATOM 703 N N . VAL A 1 94 ? 3.418 -4.411 -7.175 1.00 95.81 94 VAL A N 1
ATOM 704 C CA . VAL A 1 94 ? 4.721 -3.891 -7.595 1.00 95.81 94 VAL A CA 1
ATOM 705 C C . VAL A 1 94 ? 5.768 -4.988 -7.584 1.00 95.81 94 VAL A C 1
ATOM 707 O O . VAL A 1 94 ? 5.852 -5.806 -6.670 1.00 95.81 94 VAL A O 1
ATOM 710 N N . PHE A 1 95 ? 6.599 -4.999 -8.617 1.00 95.62 95 PHE A N 1
ATOM 711 C CA . PHE A 1 95 ? 7.717 -5.923 -8.712 1.00 95.62 95 PHE A CA 1
ATOM 712 C C . PHE A 1 95 ? 8.951 -5.352 -8.014 1.00 95.62 95 PHE A C 1
ATOM 714 O O . PHE A 1 95 ? 9.381 -4.234 -8.310 1.00 95.62 95 PHE A O 1
ATOM 721 N N . VAL A 1 96 ? 9.540 -6.148 -7.126 1.00 94.81 96 VAL A N 1
ATOM 722 C CA . VAL A 1 96 ? 10.807 -5.856 -6.457 1.00 94.81 96 VAL A CA 1
ATOM 723 C C . VAL A 1 96 ? 11.836 -6.872 -6.925 1.00 94.81 96 VAL A C 1
ATOM 725 O O . VAL A 1 96 ? 11.638 -8.083 -6.812 1.00 94.81 96 VAL A O 1
ATOM 728 N N . ASN A 1 97 ? 12.951 -6.377 -7.447 1.00 91.88 97 ASN A N 1
ATOM 729 C CA . ASN A 1 97 ? 14.039 -7.203 -7.948 1.00 91.88 97 ASN A CA 1
ATOM 730 C C . ASN A 1 97 ? 15.246 -7.189 -6.998 1.00 91.88 97 ASN A C 1
ATOM 732 O O . ASN A 1 97 ? 15.228 -6.570 -5.934 1.00 91.88 97 ASN A O 1
ATOM 736 N N . ASN A 1 98 ? 16.320 -7.859 -7.424 1.00 90.75 98 ASN A N 1
ATOM 737 C CA . ASN A 1 98 ? 17.636 -7.789 -6.788 1.00 90.75 98 ASN A CA 1
ATOM 738 C C . ASN A 1 98 ? 17.640 -8.235 -5.311 1.00 90.75 98 ASN A C 1
ATOM 740 O O . ASN A 1 98 ? 18.375 -7.696 -4.481 1.00 90.75 98 ASN A O 1
ATOM 744 N N . LEU A 1 99 ? 16.817 -9.235 -4.984 1.00 94.31 99 LEU A N 1
ATOM 745 C CA . LEU A 1 99 ? 16.832 -9.901 -3.687 1.00 94.31 99 LEU A CA 1
ATOM 746 C C . LEU A 1 99 ? 17.990 -10.898 -3.636 1.00 94.31 99 LEU A C 1
ATOM 748 O O . LEU A 1 99 ? 18.359 -11.508 -4.642 1.00 94.31 99 LEU A O 1
ATOM 752 N N . HIS A 1 100 ? 18.543 -11.089 -2.444 1.00 95.69 100 HIS A N 1
ATOM 753 C CA . HIS A 1 100 ? 19.652 -12.000 -2.202 1.00 95.69 100 HIS A CA 1
ATOM 754 C C . HIS A 1 100 ? 19.131 -13.419 -1.933 1.00 95.69 100 HIS A C 1
ATOM 756 O O . HIS A 1 100 ? 18.462 -13.624 -0.912 1.00 95.69 100 HIS A O 1
ATOM 762 N N . PRO A 1 101 ? 19.459 -14.409 -2.781 1.00 96.31 101 PRO A N 1
ATOM 763 C CA . PRO A 1 101 ? 19.078 -15.797 -2.549 1.00 96.31 101 PRO A CA 1
ATOM 764 C C . PRO A 1 101 ? 19.610 -16.338 -1.220 1.00 96.31 101 PRO A C 1
ATOM 766 O O . PRO A 1 101 ? 20.710 -15.982 -0.789 1.00 96.31 101 PRO A O 1
ATOM 769 N N . TYR A 1 102 ? 18.830 -17.210 -0.578 1.00 96.56 102 TYR A N 1
ATOM 770 C CA . TYR A 1 102 ? 19.155 -17.902 0.678 1.00 96.56 102 TYR A CA 1
ATOM 771 C C . TYR A 1 102 ? 19.482 -16.974 1.859 1.00 96.56 102 TYR A C 1
ATOM 773 O O . TYR A 1 102 ? 20.018 -17.407 2.879 1.00 96.56 102 TYR A O 1
ATOM 781 N N . LYS A 1 103 ? 19.148 -15.685 1.743 1.00 97.31 103 LYS A N 1
ATOM 782 C CA . LYS A 1 103 ? 19.326 -14.673 2.785 1.00 97.31 103 LYS A CA 1
ATOM 783 C C . LYS A 1 103 ? 17.992 -14.024 3.122 1.00 97.31 103 LYS A C 1
ATOM 785 O O . LYS A 1 103 ? 17.062 -14.022 2.321 1.00 97.31 103 LYS A O 1
ATOM 790 N N . LYS A 1 104 ? 17.907 -13.455 4.326 1.00 97.00 104 LYS A N 1
ATOM 791 C CA . LYS A 1 104 ? 16.765 -12.627 4.727 1.00 97.00 104 LYS A CA 1
ATOM 792 C C . LYS A 1 104 ? 16.782 -11.336 3.918 1.00 97.00 104 LYS A C 1
ATOM 794 O O . LYS A 1 104 ? 17.754 -10.588 3.984 1.00 97.00 104 LYS A O 1
ATOM 799 N N . ASN A 1 105 ? 15.704 -11.092 3.188 1.00 96.25 105 ASN A N 1
ATOM 800 C CA . ASN A 1 105 ? 15.445 -9.838 2.501 1.00 96.25 105 ASN A CA 1
ATOM 801 C C . ASN A 1 105 ? 14.248 -9.170 3.173 1.00 96.25 105 ASN A C 1
ATOM 803 O O . ASN A 1 105 ? 13.206 -9.808 3.340 1.00 96.25 105 ASN A O 1
ATOM 807 N N . ASN A 1 106 ? 14.408 -7.906 3.558 1.00 96.38 106 ASN A N 1
ATOM 808 C CA . ASN A 1 106 ? 13.341 -7.128 4.174 1.00 96.38 106 ASN A CA 1
ATOM 809 C C . ASN A 1 106 ? 12.719 -6.231 3.106 1.00 96.38 106 ASN A C 1
ATOM 811 O O . ASN A 1 106 ? 13.401 -5.400 2.505 1.00 96.38 106 ASN A O 1
ATOM 815 N N . ILE A 1 107 ? 11.426 -6.408 2.893 1.00 97.00 107 ILE A N 1
ATOM 816 C CA . ILE A 1 107 ? 10.600 -5.585 2.026 1.00 97.00 107 ILE A CA 1
ATOM 817 C C . ILE A 1 107 ? 9.901 -4.576 2.920 1.00 97.00 107 ILE A C 1
ATOM 819 O O . ILE A 1 107 ? 9.159 -4.967 3.819 1.00 97.00 107 ILE A O 1
ATOM 823 N N . ASN A 1 108 ? 10.157 -3.291 2.691 1.00 96.81 108 ASN A N 1
ATOM 824 C CA . ASN A 1 108 ? 9.641 -2.230 3.545 1.00 96.81 108 ASN A CA 1
ATOM 825 C C . ASN A 1 108 ? 8.810 -1.238 2.740 1.00 96.81 108 ASN A C 1
ATOM 827 O O . ASN A 1 108 ? 9.275 -0.722 1.725 1.00 96.81 108 ASN A O 1
ATOM 831 N N . ILE A 1 109 ? 7.619 -0.922 3.232 1.00 96.81 109 ILE A N 1
ATOM 832 C CA . ILE A 1 109 ? 6.791 0.170 2.724 1.00 96.81 109 ILE A CA 1
ATOM 833 C C . ILE A 1 109 ? 7.360 1.497 3.230 1.00 96.81 109 ILE A C 1
ATOM 835 O O . ILE A 1 109 ? 7.726 1.640 4.400 1.00 96.81 109 ILE A O 1
ATOM 839 N N . ASN A 1 110 ? 7.435 2.491 2.350 1.00 95.50 110 ASN A N 1
ATOM 840 C CA . ASN A 1 110 ? 7.865 3.834 2.707 1.00 95.50 110 ASN A CA 1
ATOM 841 C C . ASN A 1 110 ? 6.704 4.614 3.344 1.00 95.50 110 ASN A C 1
ATOM 843 O O . ASN A 1 110 ? 5.973 5.345 2.678 1.00 95.50 110 ASN A O 1
ATOM 847 N N . SER A 1 111 ? 6.566 4.494 4.665 1.00 90.00 111 SER A N 1
ATOM 848 C CA . SER A 1 111 ? 5.501 5.149 5.436 1.00 90.00 111 SER A CA 1
ATOM 849 C C . SER A 1 111 ? 5.542 6.682 5.419 1.00 90.00 111 SER A C 1
ATOM 851 O O . SER A 1 111 ? 4.550 7.316 5.764 1.00 90.00 111 SER A O 1
ATOM 853 N N . ARG A 1 112 ? 6.661 7.299 5.011 1.00 90.31 112 ARG A N 1
ATOM 854 C CA . ARG A 1 112 ? 6.782 8.766 4.917 1.00 90.31 112 ARG A CA 1
ATOM 855 C C . ARG A 1 112 ? 6.086 9.349 3.692 1.00 90.31 112 ARG A C 1
ATOM 857 O O . ARG A 1 112 ? 5.802 10.539 3.684 1.00 90.31 112 ARG A O 1
ATOM 864 N N . ASN A 1 113 ? 5.869 8.531 2.666 1.00 88.12 113 ASN A N 1
ATOM 865 C CA . ASN A 1 113 ? 5.252 8.928 1.404 1.00 88.12 113 ASN A CA 1
ATOM 866 C C . ASN A 1 113 ? 4.080 7.998 1.071 1.00 88.12 113 ASN A C 1
ATOM 868 O O . ASN A 1 113 ? 3.926 7.533 -0.059 1.00 88.12 113 ASN A O 1
ATOM 872 N N . LEU A 1 114 ? 3.313 7.648 2.102 1.00 91.06 114 LEU A N 1
ATOM 873 C CA . LEU A 1 114 ? 2.111 6.850 1.954 1.00 91.06 114 LEU A CA 1
ATOM 874 C C . LEU A 1 114 ? 0.968 7.767 1.490 1.00 91.06 114 LEU A C 1
ATOM 876 O O . LEU A 1 114 ? 0.825 8.851 2.060 1.00 91.06 114 LEU A O 1
ATOM 880 N N . PRO A 1 115 ? 0.147 7.363 0.506 1.00 90.75 115 PRO A N 1
ATOM 881 C CA . PRO A 1 115 ? -1.044 8.123 0.148 1.00 90.75 115 PRO A CA 1
ATOM 882 C C . PRO A 1 115 ? -1.950 8.358 1.363 1.00 90.75 115 PRO A C 1
ATOM 884 O O . PRO A 1 115 ? -2.117 7.484 2.218 1.00 90.75 115 PRO A O 1
ATOM 887 N N . SER A 1 116 ? -2.541 9.547 1.437 1.00 88.12 116 SER A N 1
ATOM 888 C CA . SER A 1 116 ? -3.295 10.029 2.602 1.00 88.12 116 SER A CA 1
ATOM 889 C C . SER A 1 116 ? -4.507 9.168 2.965 1.00 88.12 116 SER A C 1
ATOM 891 O O . SER A 1 116 ? -4.871 9.027 4.133 1.00 88.12 116 SER A O 1
ATOM 893 N N . ASN A 1 117 ? -5.098 8.534 1.957 1.00 88.94 117 ASN A N 1
ATOM 894 C CA . ASN A 1 117 ? -6.248 7.648 2.058 1.00 88.94 117 ASN A CA 1
ATOM 895 C C . ASN A 1 117 ? -5.873 6.171 2.257 1.00 88.94 117 ASN A C 1
ATOM 897 O O . ASN A 1 117 ? -6.727 5.314 2.072 1.00 88.94 117 ASN A O 1
ATOM 901 N N . ILE A 1 118 ? -4.618 5.831 2.551 1.00 91.62 118 ILE A N 1
ATOM 902 C CA . ILE A 1 118 ? -4.184 4.435 2.702 1.00 91.62 118 ILE A CA 1
ATOM 903 C C . ILE A 1 118 ? -3.538 4.285 4.061 1.00 91.62 118 ILE A C 1
ATOM 905 O O . ILE A 1 118 ? -2.599 5.005 4.356 1.00 91.62 118 ILE A O 1
ATOM 909 N N . GLU A 1 119 ? -3.991 3.363 4.898 1.00 90.44 119 GLU A N 1
ATOM 910 C CA . GLU A 1 119 ? -3.302 2.981 6.133 1.00 90.44 119 GLU A CA 1
ATOM 911 C C . GLU A 1 119 ? -2.851 1.527 6.033 1.00 90.44 119 GLU A C 1
ATOM 913 O O . GLU A 1 119 ? -3.621 0.665 5.631 1.00 90.44 119 GLU A O 1
ATOM 918 N N . VAL A 1 120 ? -1.601 1.239 6.383 1.00 91.38 120 VAL A N 1
ATOM 919 C CA . VAL A 1 120 ? -1.040 -0.113 6.275 1.00 91.38 120 VAL A CA 1
ATOM 920 C C . VAL A 1 120 ? -0.880 -0.709 7.670 1.00 91.38 120 VAL A C 1
ATOM 922 O O . VAL A 1 120 ? -0.373 -0.039 8.567 1.00 91.38 120 VAL A O 1
ATOM 925 N N . GLN A 1 121 ? -1.263 -1.977 7.847 1.00 89.19 121 GLN A N 1
ATOM 926 C CA . GLN A 1 121 ? -1.161 -2.670 9.138 1.00 89.19 121 GLN A CA 1
ATOM 927 C C . GLN A 1 121 ? 0.290 -2.991 9.523 1.00 89.19 121 GLN A C 1
ATOM 929 O O . GLN A 1 121 ? 0.685 -2.818 10.672 1.00 89.19 121 GLN A O 1
ATOM 934 N N . ASN A 1 122 ? 1.092 -3.444 8.555 1.00 92.44 122 ASN A N 1
ATOM 935 C CA . ASN A 1 122 ? 2.506 -3.772 8.731 1.00 92.44 122 ASN A CA 1
ATOM 936 C C . ASN A 1 122 ? 3.334 -3.076 7.654 1.00 92.44 122 ASN A C 1
ATOM 938 O O . ASN A 1 122 ? 2.987 -3.130 6.483 1.00 92.44 122 ASN A O 1
ATOM 942 N N . ILE A 1 123 ? 4.454 -2.462 8.025 1.00 94.94 123 ILE A N 1
ATOM 943 C CA . ILE A 1 123 ? 5.325 -1.766 7.063 1.00 94.94 123 ILE A CA 1
ATOM 944 C C . ILE A 1 123 ? 6.540 -2.591 6.633 1.00 94.94 123 ILE A C 1
ATOM 946 O O . ILE A 1 123 ? 7.270 -2.160 5.751 1.00 94.94 123 ILE A O 1
ATOM 950 N N . GLU A 1 124 ? 6.771 -3.750 7.252 1.00 95.94 124 GLU A N 1
ATOM 951 C CA . GLU A 1 124 ? 7.906 -4.635 6.977 1.00 95.94 124 GLU A CA 1
ATOM 952 C C . GLU A 1 124 ? 7.405 -6.066 6.745 1.00 95.94 124 GLU A C 1
ATOM 954 O O . GLU A 1 124 ? 6.583 -6.578 7.504 1.00 95.94 124 GLU A O 1
ATOM 959 N N . SER A 1 125 ? 7.947 -6.726 5.724 1.00 96.50 125 SER A N 1
ATOM 960 C CA . SER A 1 125 ? 7.815 -8.165 5.499 1.00 96.50 125 SER A CA 1
ATOM 961 C C . SER A 1 125 ? 9.183 -8.776 5.207 1.00 96.50 125 SER A C 1
ATOM 963 O O . SER A 1 125 ? 10.064 -8.123 4.646 1.00 96.50 125 SER A O 1
ATOM 965 N N . LYS A 1 126 ? 9.394 -10.029 5.618 1.00 96.44 126 LYS A N 1
ATOM 966 C CA . LYS A 1 126 ? 10.685 -10.724 5.507 1.00 96.44 126 LYS A CA 1
ATOM 967 C C . LYS A 1 126 ? 10.517 -11.999 4.709 1.00 96.44 126 LYS A C 1
ATOM 969 O O . LYS A 1 126 ? 9.664 -12.819 5.033 1.00 96.44 126 LYS A O 1
ATOM 974 N N . LEU A 1 127 ? 11.382 -12.197 3.721 1.00 95.31 127 LEU A N 1
ATOM 975 C CA . LEU A 1 127 ? 11.367 -13.390 2.879 1.00 95.31 127 LEU A CA 1
ATOM 976 C C . LEU A 1 127 ? 12.789 -13.902 2.610 1.00 95.31 127 LEU A C 1
ATOM 978 O O . LEU A 1 127 ? 13.757 -13.137 2.597 1.00 95.31 127 LEU A O 1
ATOM 982 N N . ILE A 1 128 ? 12.912 -15.218 2.430 1.00 97.25 128 ILE A N 1
ATOM 983 C CA . ILE A 1 128 ? 14.172 -15.913 2.132 1.00 97.25 128 ILE A CA 1
ATOM 984 C C . ILE A 1 128 ? 13.956 -16.706 0.839 1.00 97.25 128 ILE A C 1
ATOM 986 O O . ILE A 1 128 ? 13.491 -17.844 0.894 1.00 97.25 128 ILE A O 1
ATOM 990 N N . PRO A 1 129 ? 14.216 -16.104 -0.331 1.00 96.25 129 PRO A N 1
ATOM 991 C CA . PRO A 1 129 ? 13.940 -16.738 -1.611 1.00 96.25 129 PRO A CA 1
ATOM 992 C C . PRO A 1 129 ? 15.103 -17.645 -2.041 1.00 96.25 129 PRO A C 1
ATOM 994 O O . PRO A 1 129 ? 16.254 -17.413 -1.665 1.00 96.25 129 PRO A O 1
ATOM 997 N N . ALA A 1 130 ? 14.816 -18.664 -2.851 1.00 96.06 130 ALA A N 1
ATOM 998 C CA . ALA A 1 130 ? 15.846 -19.425 -3.560 1.00 96.06 130 ALA A CA 1
ATOM 999 C C . ALA A 1 130 ? 16.378 -18.636 -4.771 1.00 96.06 130 ALA A C 1
ATOM 1001 O O . ALA A 1 130 ? 15.790 -17.633 -5.176 1.00 96.06 130 ALA A O 1
ATOM 1002 N N . ASP A 1 131 ? 17.489 -19.085 -5.352 1.00 95.56 131 ASP A N 1
ATOM 1003 C CA . ASP A 1 131 ? 18.018 -18.481 -6.581 1.00 95.56 131 ASP A CA 1
ATOM 1004 C C . ASP A 1 131 ? 17.065 -18.739 -7.758 1.00 95.56 131 ASP A C 1
ATOM 1006 O O . ASP A 1 131 ? 16.500 -19.826 -7.879 1.00 95.56 131 ASP A O 1
ATOM 1010 N N . GLY A 1 132 ? 16.830 -17.720 -8.578 1.00 92.31 132 GLY A N 1
ATOM 1011 C CA . GLY A 1 132 ? 15.837 -17.712 -9.652 1.00 92.31 132 GLY A CA 1
ATOM 1012 C C . GLY A 1 132 ? 14.376 -17.613 -9.190 1.00 92.31 132 GLY A C 1
ATOM 1013 O O . GLY A 1 132 ? 13.477 -17.587 -10.029 1.00 92.31 132 GLY A O 1
ATOM 1014 N N . ALA A 1 133 ? 14.095 -17.555 -7.881 1.00 93.56 133 ALA A N 1
ATOM 1015 C CA . ALA A 1 133 ? 12.720 -17.518 -7.392 1.00 93.56 133 ALA A CA 1
ATOM 1016 C C . ALA A 1 133 ? 12.060 -16.149 -7.627 1.00 93.56 133 ALA A C 1
ATOM 1018 O O . ALA A 1 133 ? 12.632 -15.100 -7.314 1.00 93.56 133 ALA A O 1
ATOM 1019 N N . ILE A 1 134 ? 10.813 -16.183 -8.103 1.00 93.75 134 ILE A N 1
ATOM 1020 C CA . ILE A 1 134 ? 9.887 -15.048 -8.089 1.00 93.75 134 ILE A CA 1
ATOM 1021 C C . ILE A 1 134 ? 8.826 -15.359 -7.036 1.00 93.75 134 ILE A C 1
ATOM 1023 O O . ILE A 1 134 ? 7.929 -16.169 -7.263 1.00 93.75 134 ILE A O 1
ATOM 1027 N N . THR A 1 135 ? 8.966 -14.768 -5.853 1.00 94.25 135 THR A N 1
ATOM 1028 C CA . THR A 1 135 ? 8.025 -14.978 -4.748 1.00 94.25 135 THR A CA 1
ATOM 1029 C C . THR A 1 135 ? 6.849 -14.007 -4.824 1.00 94.25 135 THR A C 1
ATOM 1031 O O . THR A 1 135 ? 6.834 -13.080 -5.631 1.00 94.25 135 THR A O 1
ATOM 1034 N N . TYR A 1 136 ? 5.858 -14.213 -3.962 1.00 94.56 136 TYR A N 1
ATOM 1035 C CA . TYR A 1 136 ? 4.752 -13.286 -3.753 1.00 94.56 136 TYR A CA 1
ATOM 1036 C C . TYR A 1 136 ? 4.721 -12.876 -2.280 1.00 94.56 136 TYR A C 1
ATOM 1038 O O . TYR A 1 136 ? 4.984 -13.692 -1.394 1.00 94.56 136 TYR A O 1
ATOM 1046 N N . THR A 1 137 ? 4.456 -11.605 -2.002 1.00 94.75 137 THR A N 1
ATOM 1047 C CA . THR A 1 137 ? 4.402 -11.051 -0.647 1.00 94.75 137 THR A CA 1
ATOM 1048 C C . THR A 1 137 ? 3.251 -10.070 -0.552 1.00 94.75 137 THR A C 1
ATOM 1050 O O . THR A 1 137 ? 3.178 -9.134 -1.337 1.00 94.75 137 THR A O 1
ATOM 1053 N N . GLU A 1 138 ? 2.378 -10.259 0.427 1.00 95.06 138 GLU A N 1
ATOM 1054 C CA . GLU A 1 138 ? 1.191 -9.427 0.596 1.00 95.06 138 GLU A CA 1
ATOM 1055 C C . GLU A 1 138 ? 1.303 -8.540 1.836 1.00 95.06 138 GLU A C 1
ATOM 1057 O O . GLU A 1 138 ? 1.818 -8.971 2.871 1.00 95.06 138 GLU A O 1
ATOM 1062 N N . PHE A 1 139 ? 0.807 -7.309 1.728 1.00 95.56 139 PHE A N 1
ATOM 1063 C CA . PHE A 1 139 ? 0.573 -6.416 2.855 1.00 95.56 139 PHE A CA 1
ATOM 1064 C C . PHE A 1 139 ? -0.908 -6.071 2.956 1.00 95.56 139 PHE A C 1
ATOM 1066 O O . PHE A 1 139 ? -1.545 -5.705 1.970 1.00 95.56 139 PHE A O 1
ATOM 1073 N N . SER A 1 140 ? -1.427 -6.104 4.179 1.00 92.81 140 SER A N 1
ATOM 1074 C CA . SER A 1 140 ? -2.779 -5.644 4.474 1.00 92.81 140 SER A CA 1
ATOM 1075 C C . SER A 1 140 ? -2.802 -4.129 4.627 1.00 92.81 140 SER A C 1
ATOM 1077 O O . SER A 1 140 ? -2.072 -3.563 5.452 1.00 92.81 140 SER A O 1
ATOM 1079 N N . ALA A 1 141 ? -3.676 -3.480 3.868 1.00 91.75 141 ALA A N 1
ATOM 1080 C CA . ALA A 1 141 ? -3.937 -2.057 3.977 1.00 91.75 141 ALA A CA 1
ATOM 1081 C C . ALA A 1 141 ? -5.437 -1.779 3.961 1.00 91.75 141 ALA A C 1
ATOM 1083 O O . ALA A 1 141 ? -6.226 -2.519 3.378 1.00 91.75 141 ALA A O 1
ATOM 1084 N N . THR A 1 142 ? -5.801 -0.675 4.591 1.00 91.44 142 THR A N 1
ATOM 1085 C CA . THR A 1 142 ? -7.144 -0.128 4.601 1.00 91.44 142 THR A CA 1
ATOM 1086 C C . THR A 1 142 ? -7.152 1.124 3.734 1.00 91.44 142 THR A C 1
ATOM 1088 O O . THR A 1 142 ? -6.341 2.030 3.938 1.00 91.44 142 THR A O 1
ATOM 1091 N N . VAL A 1 143 ? -8.065 1.180 2.765 1.00 90.69 143 VAL A N 1
ATOM 1092 C CA . VAL A 1 143 ? -8.182 2.293 1.816 1.00 90.69 143 VAL A CA 1
ATOM 1093 C C . VAL A 1 143 ? -9.445 3.088 2.114 1.00 90.69 143 VAL A C 1
ATOM 1095 O O . VAL A 1 143 ? -10.545 2.547 2.108 1.00 90.69 143 VAL A O 1
ATOM 1098 N N . GLY A 1 144 ? -9.288 4.379 2.375 1.00 91.25 144 GLY A N 1
ATOM 1099 C CA . GLY A 1 144 ? -10.360 5.326 2.640 1.00 91.25 144 GLY A CA 1
ATOM 1100 C C . GLY A 1 144 ? -9.931 6.428 3.603 1.00 91.25 144 GLY A C 1
ATOM 1101 O O . GLY A 1 144 ? -8.766 6.561 3.980 1.00 91.25 144 GLY A O 1
ATOM 1102 N N . ASN A 1 145 ? -10.899 7.240 4.007 1.00 91.88 145 ASN A N 1
ATOM 1103 C CA . ASN A 1 145 ? -10.675 8.356 4.911 1.00 91.88 145 ASN A CA 1
ATOM 1104 C C . ASN A 1 145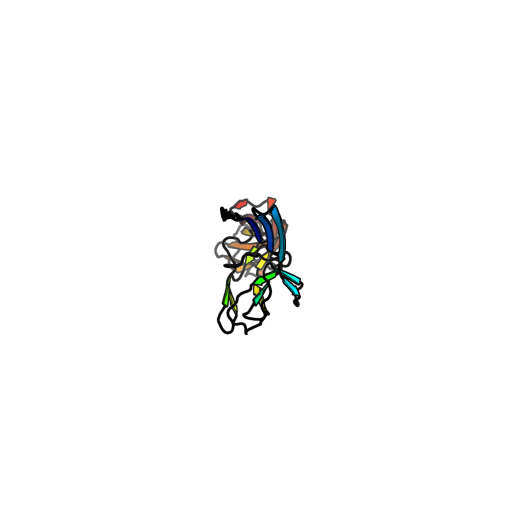 ? -10.359 7.863 6.327 1.00 91.88 145 ASN A C 1
ATOM 1106 O O . ASN A 1 145 ? -10.834 6.813 6.768 1.00 91.88 145 ASN A O 1
ATOM 1110 N N . ARG A 1 146 ? -9.578 8.662 7.053 1.00 91.88 146 ARG A N 1
ATOM 1111 C CA . ARG A 1 146 ? -9.265 8.440 8.464 1.00 91.88 146 ARG A CA 1
ATOM 1112 C C . ARG A 1 146 ? -10.020 9.449 9.302 1.00 91.88 146 ARG A C 1
ATOM 1114 O O . ARG A 1 146 ? -9.959 10.645 9.013 1.00 91.88 146 ARG A O 1
ATOM 1121 N N . ALA A 1 147 ? -10.702 8.989 10.339 1.00 93.25 147 ALA A N 1
ATOM 1122 C CA . ALA A 1 147 ? -11.459 9.860 11.213 1.00 93.25 147 ALA A CA 1
ATOM 1123 C C . ALA A 1 147 ? -11.233 9.562 12.693 1.00 93.25 147 ALA A C 1
ATOM 1125 O O . ALA A 1 147 ? -11.029 8.424 13.115 1.00 93.25 147 ALA A O 1
ATOM 1126 N N . ILE A 1 148 ? -11.312 10.626 13.483 1.00 94.44 148 ILE A N 1
ATOM 1127 C CA . ILE A 1 148 ? -11.432 10.588 14.932 1.00 94.44 148 ILE A CA 1
ATOM 1128 C C . ILE A 1 148 ? -12.854 11.027 15.267 1.00 94.44 148 ILE A C 1
ATOM 1130 O O . ILE A 1 148 ? -13.245 12.170 15.018 1.00 94.44 148 ILE A O 1
ATOM 1134 N N . LEU A 1 149 ? -13.618 10.103 15.837 1.00 94.44 149 LEU A N 1
ATOM 1135 C CA . LEU A 1 149 ? -15.021 10.279 16.174 1.00 94.44 149 LEU A CA 1
ATOM 1136 C C . LEU A 1 149 ? -15.152 10.480 17.682 1.00 94.44 149 LEU A C 1
ATOM 1138 O O . LEU A 1 149 ? -14.719 9.638 18.475 1.00 94.44 149 LEU A O 1
ATOM 1142 N N . LYS A 1 150 ? -15.782 11.583 18.084 1.00 94.19 150 LYS A N 1
ATOM 1143 C CA . LYS A 1 150 ? -16.189 11.833 19.468 1.00 94.19 150 LYS A CA 1
ATOM 1144 C C . LYS A 1 150 ? -17.709 11.838 19.536 1.00 94.19 150 LYS A C 1
ATOM 1146 O O . LYS A 1 150 ? -18.354 12.798 19.113 1.00 94.19 150 LYS A O 1
ATOM 1151 N N . LEU A 1 151 ? -18.264 10.749 20.057 1.00 92.94 151 LEU A N 1
ATOM 1152 C CA . LEU A 1 151 ? -19.697 10.479 19.999 1.00 92.94 151 LEU A CA 1
ATOM 1153 C C . LEU A 1 151 ? -20.329 10.494 21.384 1.00 92.94 151 LEU A C 1
ATOM 1155 O O . LEU A 1 151 ? -19.735 10.026 22.360 1.00 92.94 151 LEU A O 1
ATOM 1159 N N . LEU A 1 152 ? -21.552 11.016 21.445 1.00 93.31 152 LEU A N 1
ATOM 1160 C CA . LEU A 1 152 ? -22.388 10.991 22.638 1.00 93.31 152 LEU A CA 1
ATOM 1161 C C . LEU A 1 152 ? -23.573 10.046 22.431 1.00 93.31 152 LEU A C 1
ATOM 1163 O O . LEU A 1 152 ? -24.301 10.180 21.453 1.00 93.31 152 LEU A O 1
ATOM 1167 N N . PHE A 1 153 ? -23.790 9.140 23.379 1.00 93.06 153 PHE A N 1
ATOM 1168 C CA . PHE A 1 153 ? -24.988 8.314 23.500 1.00 93.06 153 PHE A CA 1
ATOM 1169 C C . PHE A 1 153 ? -25.734 8.733 24.770 1.00 93.06 153 PHE A C 1
ATOM 1171 O O . PHE A 1 153 ? -25.159 8.746 25.861 1.00 93.06 153 PHE A O 1
ATOM 1178 N N . ASN A 1 154 ? -26.998 9.143 24.640 1.00 90.81 154 ASN A N 1
ATOM 1179 C CA . ASN A 1 154 ? -27.808 9.663 25.753 1.00 90.81 154 ASN A CA 1
ATOM 1180 C C . ASN A 1 154 ? -27.106 10.773 26.568 1.00 90.81 154 ASN A C 1
ATOM 1182 O O . ASN A 1 154 ? -27.140 10.790 27.799 1.00 90.81 154 ASN A O 1
ATOM 1186 N N . GLY A 1 155 ? -26.416 11.686 25.874 1.00 89.88 155 GLY A N 1
ATOM 1187 C CA . GLY A 1 155 ? -25.696 12.812 26.483 1.00 89.88 155 GLY A CA 1
ATOM 1188 C C . GLY A 1 155 ? -24.381 12.450 27.187 1.00 89.88 155 GLY A C 1
ATOM 1189 O O . GLY A 1 155 ? -23.731 13.337 27.737 1.00 89.88 155 GLY A O 1
ATOM 1190 N N . LYS A 1 156 ? -23.958 11.179 27.164 1.00 91.38 156 LYS A N 1
ATOM 1191 C CA . LYS A 1 156 ? -22.693 10.700 27.744 1.00 91.38 156 LYS A CA 1
ATOM 1192 C C . LYS A 1 156 ? -21.759 10.180 26.654 1.00 91.38 156 LYS A C 1
ATOM 1194 O O . LYS A 1 156 ? -22.221 9.704 25.624 1.00 91.38 156 LYS A O 1
ATOM 1199 N N . SER A 1 157 ? -20.448 10.259 26.876 1.00 92.12 157 SER A N 1
ATOM 1200 C CA . SER A 1 157 ? -19.469 9.638 25.972 1.00 92.12 157 SER A CA 1
ATOM 1201 C C . SER A 1 157 ? -19.692 8.132 25.867 1.00 92.12 157 SER A C 1
ATOM 1203 O O . SER A 1 157 ? -20.122 7.499 26.835 1.00 92.12 157 SER A O 1
ATOM 1205 N N . LEU A 1 158 ? -19.343 7.559 24.714 1.00 92.81 158 LEU A N 1
ATOM 1206 C CA . LEU A 1 158 ? -19.362 6.110 24.539 1.00 92.81 158 LEU A CA 1
ATOM 1207 C C . LEU A 1 158 ? -18.477 5.405 25.584 1.00 92.81 158 LEU A C 1
ATOM 1209 O O . LEU A 1 158 ? -17.376 5.885 25.876 1.00 92.81 158 LEU A O 1
ATOM 1213 N N . PRO A 1 159 ? -18.920 4.260 26.131 1.00 92.88 159 PRO A N 1
ATOM 1214 C CA . PRO A 1 159 ? -18.106 3.474 27.046 1.00 92.88 159 PRO A CA 1
ATOM 1215 C C . PRO A 1 159 ? -16.878 2.886 26.336 1.00 92.88 159 PRO A C 1
ATOM 1217 O O . PRO A 1 159 ? -16.904 2.602 25.133 1.00 92.88 159 PRO A O 1
ATOM 1220 N N . PHE A 1 160 ? -15.805 2.665 27.099 1.00 93.31 160 PHE A N 1
ATOM 1221 C CA . PHE A 1 160 ? -14.609 1.965 26.623 1.00 93.31 160 PHE A CA 1
ATOM 1222 C C . PHE A 1 160 ? -14.969 0.602 26.019 1.00 93.31 160 PHE A C 1
ATOM 1224 O O . PHE A 1 160 ? -15.791 -0.124 26.576 1.00 93.31 160 PHE A O 1
ATOM 1231 N N . GLY A 1 161 ? -14.353 0.250 24.890 1.00 90.38 161 GLY A N 1
ATOM 1232 C CA . GLY A 1 161 ? -14.613 -1.020 24.207 1.00 90.38 161 GLY A CA 1
ATOM 1233 C C . GLY A 1 161 ? -15.882 -1.032 23.348 1.00 90.38 161 GLY A C 1
ATOM 1234 O O . GLY A 1 161 ? -16.212 -2.069 22.774 1.00 90.38 161 GLY A O 1
ATOM 1235 N N . SER A 1 162 ? -16.583 0.102 23.205 1.00 93.94 162 SER A N 1
ATOM 1236 C CA . SER A 1 162 ? -17.626 0.236 22.177 1.00 93.94 162 SER A CA 1
ATOM 1237 C C . SER A 1 162 ? -17.026 -0.030 20.801 1.00 93.94 162 SER A C 1
ATOM 1239 O O . SER A 1 162 ? -16.001 0.552 20.459 1.00 93.94 162 SER A O 1
ATOM 1241 N N . THR A 1 163 ? -17.644 -0.914 20.029 1.00 94.06 163 THR A N 1
ATOM 1242 C CA . THR A 1 163 ? -17.092 -1.443 18.778 1.00 94.06 163 THR A CA 1
ATOM 1243 C C . THR A 1 163 ? -17.936 -0.992 17.597 1.00 94.06 163 THR A C 1
ATOM 1245 O O . THR A 1 163 ? -19.157 -1.145 17.631 1.00 94.06 163 THR A O 1
ATOM 1248 N N . VAL A 1 164 ? -17.302 -0.482 16.544 1.00 92.69 164 VAL A N 1
ATOM 1249 C CA . VAL A 1 164 ? -17.938 -0.306 15.233 1.00 92.69 164 VAL A CA 1
ATOM 1250 C C . VAL A 1 164 ? -18.062 -1.687 14.593 1.00 92.69 164 VAL A C 1
ATOM 1252 O O . VAL A 1 164 ? -17.064 -2.386 14.446 1.00 92.69 164 VAL A O 1
ATOM 1255 N N . THR A 1 165 ? -19.286 -2.124 14.302 1.00 83.75 165 THR A N 1
ATOM 1256 C CA . THR A 1 165 ? -19.573 -3.518 13.916 1.00 83.75 165 THR A CA 1
ATOM 1257 C C . THR A 1 165 ? -19.418 -3.814 12.428 1.00 83.75 165 THR A C 1
ATOM 1259 O O . THR A 1 165 ? -19.433 -4.981 12.053 1.00 83.75 165 THR A O 1
ATOM 1262 N N . GLU A 1 166 ? -19.327 -2.783 11.594 1.00 79.00 166 GLU A N 1
ATOM 1263 C CA . GLU A 1 166 ? -19.113 -2.912 10.150 1.00 79.00 166 GLU A CA 1
ATOM 1264 C C . GLU A 1 166 ? -17.651 -2.651 9.802 1.00 79.00 166 GLU A C 1
ATOM 1266 O O . GLU A 1 166 ? -16.930 -2.035 10.589 1.00 79.00 166 GLU A O 1
ATOM 1271 N N . ASP A 1 167 ? -17.229 -3.086 8.614 1.00 74.94 167 ASP A N 1
ATOM 1272 C CA . ASP A 1 167 ? -15.937 -2.670 8.089 1.00 74.94 167 ASP A CA 1
ATOM 1273 C C . ASP A 1 167 ? -15.971 -1.169 7.760 1.00 74.94 167 ASP A C 1
ATOM 1275 O O . ASP A 1 167 ? -16.860 -0.708 7.031 1.00 74.94 167 ASP A O 1
ATOM 1279 N N . PRO A 1 168 ? -15.014 -0.385 8.281 1.00 77.19 168 PRO A N 1
ATOM 1280 C CA . PRO A 1 168 ? -13.813 -0.822 9.004 1.00 77.19 168 PRO A CA 1
ATOM 1281 C C . PRO A 1 168 ? -14.006 -0.989 10.529 1.00 77.19 168 PRO A C 1
ATOM 1283 O O . PRO A 1 168 ? -14.513 -0.095 11.212 1.00 77.19 168 PRO A O 1
ATOM 1286 N N . LEU A 1 169 ? -13.522 -2.114 11.079 1.00 82.19 169 LEU A N 1
ATOM 1287 C CA . LEU A 1 169 ? -13.547 -2.402 12.522 1.00 82.19 169 LEU A CA 1
ATOM 1288 C C . LEU A 1 169 ? -12.757 -1.358 13.328 1.00 82.19 169 LEU A C 1
ATOM 1290 O O . LEU A 1 169 ? -11.577 -1.114 13.077 1.00 82.19 169 LEU A O 1
ATOM 1294 N N . ALA A 1 170 ? -13.389 -0.796 14.358 1.00 88.75 170 ALA A N 1
ATOM 1295 C CA . ALA A 1 170 ? -12.772 0.182 15.252 1.00 88.75 170 ALA A CA 1
ATOM 1296 C C . ALA A 1 170 ? -13.363 0.115 16.665 1.00 88.75 170 ALA A C 1
ATOM 1298 O O . ALA A 1 170 ? -14.484 -0.359 16.862 1.00 88.75 170 ALA A O 1
ATOM 1299 N N . PHE A 1 171 ? -12.627 0.631 17.652 1.00 91.00 171 PHE A N 1
ATOM 1300 C CA . PHE A 1 171 ? -13.016 0.568 19.062 1.00 91.00 171 PHE A CA 1
ATOM 1301 C C . PHE A 1 171 ? -12.858 1.917 19.762 1.00 91.00 171 PHE A C 1
ATOM 1303 O O . PHE A 1 171 ? -11.928 2.677 19.487 1.00 91.00 171 PHE A O 1
ATOM 1310 N N . ALA A 1 172 ? -13.754 2.197 20.706 1.00 93.44 172 ALA A N 1
ATOM 1311 C CA . ALA A 1 172 ? -13.676 3.368 21.563 1.00 93.44 172 ALA A CA 1
ATOM 1312 C C . ALA A 1 172 ? -12.622 3.172 22.659 1.00 93.44 172 ALA A C 1
ATOM 1314 O O . ALA A 1 172 ? -12.641 2.183 23.399 1.00 93.44 172 ALA A O 1
ATOM 1315 N N . ASN A 1 173 ? -11.728 4.149 22.796 1.00 91.75 173 ASN A N 1
ATOM 1316 C CA . ASN A 1 173 ? -10.757 4.206 23.885 1.00 91.75 173 ASN A CA 1
ATOM 1317 C C . ASN A 1 173 ? -11.399 4.675 25.208 1.00 91.75 173 ASN A C 1
ATOM 1319 O O . ASN A 1 173 ? -12.604 4.912 25.288 1.00 91.75 173 ASN A O 1
ATOM 1323 N N . ALA A 1 174 ? -10.596 4.792 26.272 1.00 87.94 174 ALA A N 1
ATOM 1324 C CA . ALA A 1 174 ? -11.087 5.150 27.609 1.00 87.94 174 ALA A CA 1
ATOM 1325 C C . ALA A 1 174 ? -11.768 6.534 27.672 1.00 87.94 174 ALA A C 1
ATOM 1327 O O . ALA A 1 174 ? -12.559 6.792 28.574 1.00 87.94 174 ALA A O 1
ATOM 1328 N N . SER A 1 175 ? -11.495 7.404 26.697 1.00 86.38 175 SER A N 1
ATOM 1329 C CA . SER A 1 175 ? -12.110 8.727 26.561 1.00 86.38 175 SER A CA 1
ATOM 1330 C C . SER A 1 175 ? -13.382 8.717 25.700 1.00 86.38 175 SER A C 1
ATOM 1332 O O . SER A 1 175 ? -13.926 9.785 25.412 1.00 86.38 175 SER A O 1
ATOM 1334 N N . GLY A 1 176 ? -13.844 7.543 25.252 1.00 87.19 176 GLY A N 1
ATOM 1335 C CA . GLY A 1 176 ? -14.986 7.398 24.344 1.00 87.19 176 GLY A CA 1
ATOM 1336 C C . GLY A 1 176 ? -14.702 7.879 22.918 1.00 87.19 176 GLY A C 1
ATOM 1337 O O . GLY A 1 176 ? -15.630 8.231 22.193 1.00 87.19 176 GLY A O 1
ATOM 1338 N N . ILE A 1 177 ? -13.425 7.950 22.530 1.00 93.38 177 ILE A N 1
ATOM 1339 C CA . ILE A 1 177 ? -12.983 8.386 21.201 1.00 93.38 177 ILE A CA 1
ATOM 1340 C C . ILE A 1 177 ? -12.705 7.153 20.344 1.00 93.38 177 ILE A C 1
ATOM 1342 O O . ILE A 1 177 ? -12.003 6.243 20.790 1.00 93.38 177 ILE A O 1
ATOM 1346 N N . ILE A 1 178 ? -13.212 7.152 19.112 1.00 94.44 178 ILE A N 1
ATOM 1347 C CA . ILE A 1 178 ? -12.985 6.093 18.123 1.00 94.44 178 ILE A CA 1
ATOM 1348 C C . ILE A 1 178 ? -12.057 6.637 17.035 1.00 94.44 178 ILE A C 1
ATOM 1350 O O . ILE A 1 178 ? -12.366 7.655 16.419 1.00 94.44 178 ILE A O 1
ATOM 1354 N N . TYR A 1 179 ? -10.934 5.962 16.796 1.00 93.31 179 TYR A N 1
ATOM 1355 C CA . TYR A 1 179 ? -10.121 6.158 15.594 1.00 93.31 179 TYR A CA 1
ATOM 1356 C C . TYR A 1 179 ? -10.478 5.070 14.589 1.00 93.31 179 TYR A C 1
ATOM 1358 O O . TYR A 1 179 ? -10.493 3.893 14.942 1.00 93.31 179 TYR A O 1
ATOM 1366 N N . ILE A 1 180 ? -10.794 5.472 13.367 1.00 92.19 180 ILE A N 1
ATOM 1367 C CA . ILE A 1 180 ? -11.293 4.587 12.321 1.00 92.19 180 ILE A CA 1
ATOM 1368 C C . ILE A 1 180 ? -10.693 5.007 10.980 1.00 92.19 180 ILE A C 1
ATOM 1370 O O . ILE A 1 180 ? -10.551 6.199 10.699 1.00 92.19 180 ILE A O 1
ATOM 1374 N N . THR A 1 181 ? -10.321 4.039 10.153 1.00 91.38 181 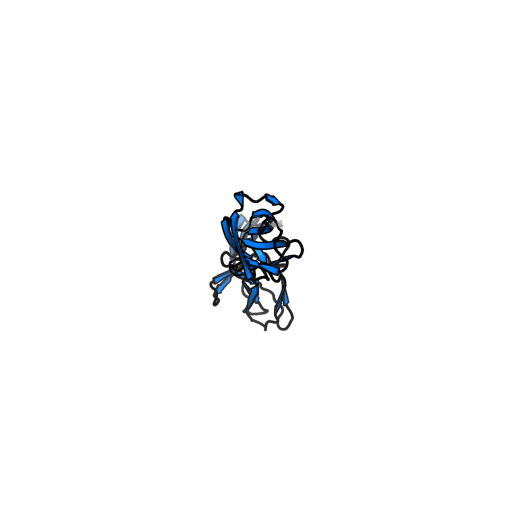THR A N 1
ATOM 1375 C CA . THR A 1 181 ? -9.686 4.265 8.849 1.00 91.38 181 THR A CA 1
ATOM 1376 C C . THR A 1 181 ? -10.347 3.410 7.796 1.00 91.38 181 THR A C 1
ATOM 1378 O O . THR A 1 181 ? -10.864 2.358 8.130 1.00 91.38 181 THR A O 1
ATOM 1381 N N . GLY A 1 182 ? -10.362 3.852 6.539 1.00 90.31 182 GLY A N 1
ATOM 1382 C CA . GLY A 1 182 ? -11.108 3.156 5.483 1.00 90.31 182 GLY A CA 1
ATOM 1383 C C . GLY A 1 182 ? -12.532 3.649 5.282 1.00 90.31 182 GLY A C 1
ATOM 1384 O O . GLY A 1 182 ? -13.338 2.948 4.683 1.00 90.31 182 GLY A O 1
ATOM 1385 N N . LEU A 1 183 ? -12.865 4.836 5.792 1.00 92.12 183 LEU A N 1
ATOM 1386 C CA . LEU A 1 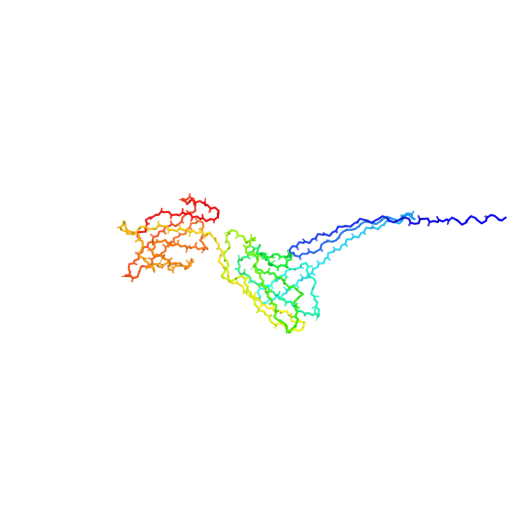183 ? -14.210 5.379 5.649 1.00 92.12 183 LEU A CA 1
ATOM 1387 C C . LEU A 1 183 ? -14.458 5.902 4.235 1.00 92.12 183 LEU A C 1
ATOM 1389 O O . LEU A 1 183 ? -13.630 6.625 3.668 1.00 92.12 183 LEU A O 1
ATOM 1393 N N . ALA A 1 184 ? -15.644 5.625 3.700 1.00 92.38 184 ALA A N 1
ATOM 1394 C CA . ALA A 1 184 ? -16.142 6.338 2.529 1.00 92.38 184 ALA A CA 1
ATOM 1395 C C . ALA A 1 184 ? -16.404 7.823 2.857 1.00 92.38 184 ALA A C 1
ATOM 1397 O O . ALA A 1 184 ? -16.374 8.242 4.014 1.00 92.38 184 ALA A O 1
ATOM 1398 N N . ASN A 1 185 ? -16.664 8.641 1.833 1.00 92.50 185 ASN A N 1
ATOM 1399 C CA . ASN A 1 185 ? -16.960 10.068 2.028 1.00 92.50 185 ASN A CA 1
ATOM 1400 C C . ASN A 1 185 ? -18.220 10.294 2.875 1.00 92.50 185 ASN A C 1
ATOM 1402 O O . ASN A 1 185 ? -18.275 11.245 3.647 1.00 92.50 185 ASN A O 1
ATOM 1406 N N . SER A 1 186 ? -19.208 9.412 2.731 1.00 93.19 186 SER A N 1
ATOM 1407 C CA . SER A 1 186 ? -20.400 9.370 3.566 1.00 93.19 186 SER A CA 1
ATOM 1408 C C . SER A 1 186 ? -20.722 7.905 3.858 1.00 93.19 186 SER A C 1
ATOM 1410 O O . SER A 1 186 ? -20.829 7.104 2.925 1.00 93.19 186 SER A O 1
ATOM 1412 N N . GLN A 1 187 ? -20.796 7.523 5.132 1.00 92.00 187 GLN A N 1
ATOM 1413 C CA . GLN A 1 187 ? -20.964 6.130 5.553 1.00 92.00 187 GLN A CA 1
ATOM 1414 C C . GLN A 1 187 ? -21.775 6.044 6.845 1.00 92.00 187 GLN A C 1
ATOM 1416 O O . GLN A 1 187 ? -21.513 6.757 7.813 1.00 92.00 187 GLN A O 1
ATOM 1421 N N . ARG A 1 188 ? -22.756 5.137 6.883 1.00 92.94 188 ARG A N 1
ATOM 1422 C CA . ARG A 1 188 ? -23.462 4.804 8.123 1.00 92.94 188 ARG A CA 1
ATOM 1423 C C . ARG A 1 188 ? -22.574 3.900 8.970 1.00 92.94 188 ARG A C 1
ATOM 1425 O O . ARG A 1 188 ? -22.026 2.937 8.458 1.00 92.94 188 ARG A O 1
ATOM 1432 N N . LEU A 1 189 ? -22.444 4.216 10.253 1.00 93.50 189 LEU A N 1
ATOM 1433 C CA . LEU A 1 189 ? -21.673 3.438 11.213 1.00 93.50 189 LEU A CA 1
ATOM 1434 C C . LEU A 1 189 ? -22.599 2.906 12.300 1.00 93.50 189 LEU A C 1
ATOM 1436 O O . LEU A 1 189 ? -23.361 3.659 12.910 1.00 93.50 189 LEU A O 1
ATOM 1440 N N . HIS A 1 190 ? -22.503 1.604 12.545 1.00 94.50 190 HIS A N 1
ATOM 1441 C CA . HIS A 1 190 ? -23.203 0.911 13.617 1.00 94.50 190 HIS A CA 1
ATOM 1442 C C . HIS A 1 190 ? -22.235 0.621 14.758 1.00 94.50 190 HIS A C 1
ATOM 1444 O O . HIS A 1 190 ? -21.163 0.059 14.542 1.00 94.50 190 HIS A O 1
ATOM 1450 N N . ILE A 1 191 ? -22.607 1.010 15.975 1.00 94.50 191 ILE A N 1
ATOM 1451 C CA . ILE A 1 191 ? -21.766 0.890 17.164 1.00 94.50 191 ILE A CA 1
ATOM 1452 C C . ILE A 1 191 ? -22.478 0.008 18.184 1.00 94.50 191 ILE A C 1
ATOM 1454 O O . ILE A 1 191 ? -23.635 0.242 18.533 1.00 94.50 191 ILE A O 1
ATOM 1458 N N . LYS A 1 192 ? -21.772 -1.007 18.679 1.00 94.75 192 LYS A N 1
ATOM 1459 C CA . LYS A 1 192 ? -22.217 -1.898 19.750 1.00 94.75 192 LYS A CA 1
ATOM 1460 C C . LYS A 1 192 ? -21.413 -1.619 21.015 1.00 94.75 192 LYS A C 1
ATOM 1462 O O . LYS A 1 192 ? -20.185 -1.674 21.002 1.00 94.75 192 LYS A O 1
ATOM 1467 N N . MET A 1 193 ? -22.111 -1.342 22.105 1.00 94.19 193 MET A N 1
ATOM 1468 C CA . MET A 1 193 ? -21.529 -1.086 23.419 1.00 94.19 193 MET A CA 1
ATOM 1469 C C . MET A 1 193 ? -21.358 -2.394 24.220 1.00 94.19 193 MET A C 1
ATOM 1471 O O . MET A 1 193 ? -22.037 -3.388 23.931 1.00 94.19 193 MET A O 1
ATOM 1475 N N . PRO A 1 194 ? -20.470 -2.425 25.235 1.00 92.00 194 PRO A N 1
ATOM 1476 C CA . PRO A 1 194 ? -20.237 -3.621 26.054 1.00 92.00 194 PRO A CA 1
ATOM 1477 C C . PRO A 1 194 ? -21.457 -4.088 26.860 1.00 92.00 194 PRO A C 1
ATOM 1479 O O . PRO A 1 194 ? -21.590 -5.274 27.140 1.00 92.00 194 PRO A O 1
ATOM 1482 N N . ASP A 1 195 ? -22.355 -3.168 27.214 1.00 91.44 195 ASP A N 1
ATOM 1483 C CA . ASP A 1 195 ? -23.611 -3.437 27.930 1.00 91.44 195 ASP A CA 1
ATOM 1484 C C . ASP A 1 195 ? -24.711 -4.042 27.033 1.00 91.44 195 ASP A C 1
ATOM 1486 O O . ASP A 1 195 ? -25.802 -4.352 27.505 1.00 91.44 195 ASP A O 1
ATOM 1490 N N . GLY A 1 196 ? -24.427 -4.228 25.740 1.00 90.69 196 GLY A N 1
ATOM 1491 C CA . GLY A 1 196 ? -25.359 -4.760 24.750 1.00 90.69 196 GLY A CA 1
ATOM 1492 C C . GLY A 1 196 ? -26.168 -3.696 24.009 1.00 90.69 196 GLY A C 1
ATOM 1493 O O . GLY A 1 196 ? -26.811 -4.037 23.011 1.00 90.69 196 GLY A O 1
ATOM 1494 N N . ASN A 1 197 ? -26.098 -2.425 24.423 1.00 93.31 197 ASN A N 1
ATOM 1495 C CA . ASN A 1 197 ? -26.747 -1.333 23.708 1.00 93.31 197 ASN A CA 1
ATOM 1496 C C . ASN A 1 197 ? -26.125 -1.147 22.319 1.00 93.31 197 ASN A C 1
ATOM 1498 O O . ASN A 1 197 ? -24.949 -1.440 22.077 1.00 93.31 197 ASN A O 1
ATOM 1502 N N . LYS A 1 198 ? -26.931 -0.646 21.385 1.00 94.00 198 LYS A N 1
ATOM 1503 C CA . LYS A 1 198 ? -26.508 -0.340 20.019 1.00 94.00 198 LYS A CA 1
ATOM 1504 C C . LYS A 1 198 ? -26.939 1.069 19.666 1.00 94.00 198 LYS A C 1
ATOM 1506 O O . LYS A 1 198 ? -27.997 1.503 20.106 1.00 94.00 198 LYS A O 1
ATOM 1511 N N . CYS A 1 199 ? -26.138 1.739 18.855 1.00 93.31 199 CYS A N 1
ATOM 1512 C CA . CYS A 1 199 ? -26.491 3.022 18.275 1.00 93.31 199 CYS A CA 1
ATOM 1513 C C . CYS A 1 1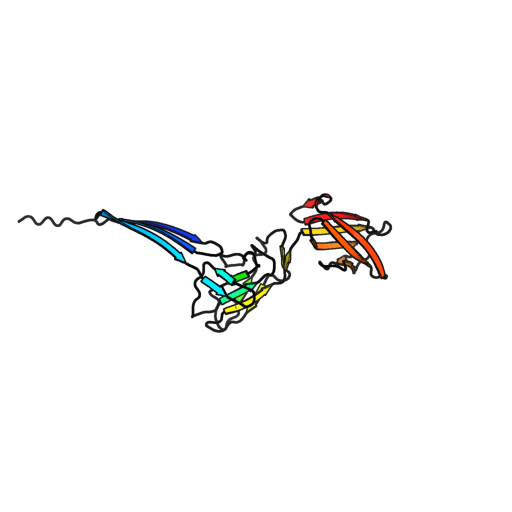99 ? -25.937 3.123 16.849 1.00 93.31 199 CYS A C 1
ATOM 1515 O O . CYS A 1 199 ? -25.116 2.306 16.415 1.00 93.31 199 CYS A O 1
ATOM 1517 N N . SER A 1 200 ? -26.422 4.099 16.099 1.00 93.31 200 SER A N 1
ATOM 1518 C CA . SER A 1 200 ? -26.046 4.351 14.717 1.00 93.31 200 SER A CA 1
ATOM 1519 C C . SER A 1 200 ? -25.819 5.835 14.465 1.00 93.31 200 SER A C 1
ATOM 1521 O O . SER A 1 200 ? -26.428 6.702 15.094 1.00 93.31 200 SER A O 1
ATOM 1523 N N . MET A 1 201 ? -24.935 6.131 13.519 1.00 92.25 201 MET A N 1
ATOM 1524 C CA . MET A 1 201 ? -24.713 7.487 13.031 1.00 92.25 201 MET A CA 1
ATOM 1525 C C . MET A 1 201 ? -24.327 7.481 11.556 1.00 92.25 201 MET A C 1
ATOM 1527 O O . MET A 1 201 ? -24.005 6.435 10.996 1.00 92.25 201 MET A O 1
ATOM 1531 N N . ILE A 1 202 ? -24.334 8.654 10.933 1.00 92.19 202 ILE A N 1
ATOM 1532 C CA . ILE A 1 202 ? -23.812 8.850 9.582 1.00 92.19 202 ILE A CA 1
ATOM 1533 C C . ILE A 1 202 ? -22.560 9.711 9.710 1.00 92.19 202 ILE A C 1
ATOM 1535 O O . ILE A 1 202 ? -22.620 10.821 10.229 1.00 92.19 202 ILE A O 1
ATOM 1539 N N . PHE A 1 203 ? -21.426 9.170 9.279 1.00 92.00 203 PHE A N 1
A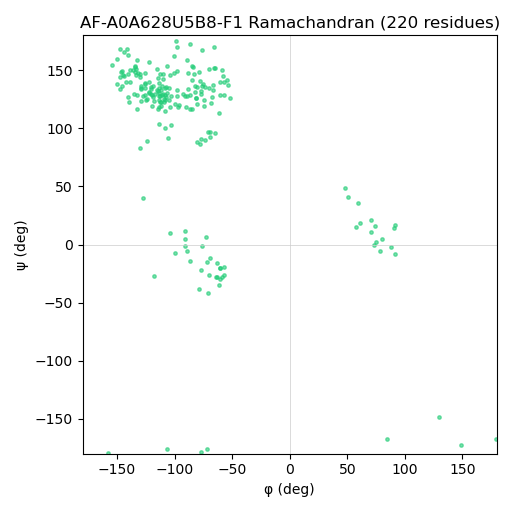TOM 1540 C CA . PHE A 1 203 ? -20.213 9.940 9.070 1.00 92.00 203 PHE A CA 1
ATOM 1541 C C . PHE A 1 203 ? -20.288 10.606 7.701 1.00 92.00 203 PHE A C 1
ATOM 1543 O O . PHE A 1 203 ? -20.560 9.917 6.721 1.00 92.00 203 PHE A O 1
ATOM 1550 N N . ASP A 1 204 ? -20.001 11.904 7.634 1.00 93.06 204 ASP A N 1
ATOM 1551 C CA . ASP A 1 204 ? -19.841 12.639 6.383 1.00 93.06 204 ASP A CA 1
ATOM 1552 C C . ASP A 1 204 ? -18.603 13.544 6.458 1.00 93.06 204 ASP A C 1
ATOM 1554 O O . ASP A 1 204 ? -18.418 14.312 7.413 1.00 93.06 204 ASP A O 1
ATOM 1558 N N . ILE A 1 205 ? -17.730 13.460 5.452 1.00 91.06 205 ILE A N 1
ATOM 1559 C CA . ILE A 1 205 ? -16.510 14.274 5.398 1.00 91.06 205 ILE A CA 1
ATOM 1560 C C . ILE A 1 205 ? -16.815 15.771 5.279 1.00 91.06 205 ILE A C 1
ATOM 1562 O O . ILE A 1 205 ? -16.018 16.580 5.751 1.00 91.06 205 ILE A O 1
ATOM 1566 N N . SER A 1 206 ? -17.951 16.152 4.685 1.00 90.75 206 SER A N 1
ATOM 1567 C CA . SER A 1 206 ? -18.341 17.556 4.503 1.00 90.75 206 SER A CA 1
ATOM 1568 C C . SER A 1 206 ? -18.709 18.240 5.822 1.00 90.75 206 SER A C 1
ATOM 1570 O O . SER A 1 206 ? -18.513 19.445 5.974 1.00 90.75 206 SER A O 1
ATOM 1572 N N . GLU A 1 207 ? -19.155 17.461 6.807 1.00 89.38 207 GLU A N 1
ATOM 1573 C CA . GLU A 1 207 ? -19.463 17.917 8.166 1.00 89.38 207 GLU A CA 1
ATOM 1574 C C . GLU A 1 207 ? -18.254 17.819 9.114 1.00 89.38 207 GLU A C 1
ATOM 1576 O O . GLU A 1 207 ? -18.326 18.195 10.287 1.00 89.38 207 GLU A O 1
ATOM 1581 N N . SER A 1 208 ? -17.120 17.320 8.618 1.00 89.44 208 SER A N 1
ATOM 1582 C CA . SER A 1 208 ? -15.941 17.008 9.421 1.00 89.44 208 SER A CA 1
ATOM 1583 C C . SER A 1 208 ? -14.830 18.044 9.254 1.00 89.44 208 SER A C 1
ATOM 1585 O O . SER A 1 208 ? -14.578 18.576 8.174 1.00 89.44 208 SER A O 1
ATOM 1587 N N . LYS A 1 209 ? -14.081 18.310 10.331 1.00 91.25 209 LYS A N 1
ATOM 1588 C CA . LYS A 1 209 ? -12.897 19.182 10.259 1.00 91.25 209 LYS A CA 1
ATOM 1589 C C . LYS A 1 209 ? -11.682 18.373 9.823 1.00 91.25 209 LYS A C 1
ATOM 1591 O O . LYS A 1 209 ? -11.244 17.503 10.567 1.00 91.25 209 LYS A O 1
ATOM 1596 N N . ASN A 1 210 ? -11.101 18.692 8.671 1.00 90.25 210 ASN A N 1
ATOM 1597 C CA . ASN A 1 210 ? -9.845 18.086 8.227 1.00 90.25 210 ASN A CA 1
ATOM 1598 C C . ASN A 1 210 ? -8.646 18.787 8.891 1.00 90.25 210 ASN A C 1
ATOM 1600 O O . ASN A 1 210 ? -8.511 20.012 8.820 1.00 90.25 210 ASN A O 1
ATOM 1604 N N . ARG A 1 211 ? -7.775 18.017 9.546 1.00 86.81 211 ARG A N 1
ATOM 1605 C CA . ARG A 1 211 ? -6.449 18.466 9.985 1.00 86.81 211 ARG A CA 1
ATOM 1606 C C . ARG A 1 211 ? -5.424 17.419 9.593 1.00 86.81 211 ARG A C 1
ATOM 1608 O O . ARG A 1 211 ? -5.464 16.314 10.125 1.00 86.81 211 ARG A O 1
ATOM 1615 N N . ASN A 1 212 ? -4.488 17.794 8.724 1.00 84.88 212 ASN A N 1
ATOM 1616 C CA . ASN A 1 212 ? -3.425 16.908 8.248 1.00 84.88 212 ASN A CA 1
ATOM 1617 C C . ASN A 1 212 ? -3.978 15.545 7.799 1.00 84.88 212 ASN A C 1
ATOM 1619 O O . ASN A 1 212 ? -3.491 14.509 8.240 1.00 84.88 212 ASN A O 1
ATOM 1623 N N . GLU A 1 213 ? -5.032 15.565 6.975 1.00 85.19 213 GLU A N 1
ATOM 1624 C CA . GLU A 1 213 ? -5.607 14.366 6.342 1.00 85.19 213 GLU A CA 1
ATOM 1625 C C . GLU A 1 213 ? -6.340 13.417 7.308 1.00 85.19 213 GLU A C 1
ATOM 1627 O O . GLU A 1 213 ? -6.748 12.322 6.927 1.00 85.19 213 GLU A O 1
ATOM 1632 N N . ILE A 1 214 ? -6.578 13.862 8.546 1.00 90.12 214 ILE A N 1
ATOM 1633 C CA . ILE A 1 214 ? -7.449 13.199 9.519 1.00 90.12 214 ILE A CA 1
ATOM 1634 C C . ILE A 1 214 ? -8.697 14.059 9.730 1.00 90.12 214 ILE A C 1
ATOM 1636 O O . ILE A 1 214 ? -8.612 15.259 10.019 1.00 90.12 214 ILE A O 1
ATOM 1640 N N . TYR A 1 215 ? -9.866 13.437 9.613 1.00 93.81 215 TYR A N 1
ATOM 1641 C CA . TYR A 1 215 ? -11.163 14.071 9.821 1.00 93.81 215 TYR A CA 1
ATOM 1642 C C . TYR A 1 215 ? -11.593 13.978 11.285 1.00 93.81 215 TYR A C 1
ATOM 1644 O O . TYR A 1 215 ? -11.630 12.907 11.879 1.00 93.81 215 TYR A O 1
ATOM 1652 N N . PHE A 1 216 ? -11.947 15.106 11.885 1.00 94.12 216 PHE A N 1
ATOM 1653 C CA . PHE A 1 216 ? -12.470 15.167 13.245 1.00 94.12 216 PHE A CA 1
ATOM 1654 C C . PHE A 1 216 ? -13.976 15.394 13.187 1.00 94.12 216 PHE A C 1
ATOM 1656 O O . PHE A 1 216 ? -14.421 16.438 12.698 1.00 94.12 216 PHE A O 1
ATOM 1663 N N . TYR A 1 217 ? -14.736 14.436 13.715 1.00 93.75 217 TYR A N 1
ATOM 1664 C CA . TYR A 1 217 ? -16.194 14.473 13.760 1.00 93.75 217 TYR A CA 1
ATOM 1665 C C . TYR A 1 217 ? -16.689 14.402 15.206 1.00 93.75 217 TYR A C 1
ATOM 1667 O O . TYR A 1 217 ? -16.301 13.519 15.976 1.00 93.75 217 TYR A O 1
ATOM 1675 N N . ASN A 1 218 ? -17.572 15.333 15.563 1.00 92.69 218 ASN A N 1
ATOM 1676 C CA . ASN A 1 218 ? -18.252 15.360 16.852 1.00 92.69 218 ASN A CA 1
ATOM 1677 C C . ASN A 1 218 ? -19.750 15.215 16.593 1.00 92.69 218 ASN A C 1
ATOM 1679 O O . ASN A 1 218 ? -20.315 16.049 15.889 1.00 92.69 218 ASN A O 1
ATOM 1683 N N . GLY A 1 219 ? -20.391 14.212 17.187 1.00 89.88 219 GLY A N 1
ATOM 1684 C CA . GLY A 1 219 ? -21.795 13.934 16.898 1.00 89.88 219 GLY A CA 1
ATOM 1685 C C . GLY A 1 219 ? -22.515 13.146 17.982 1.00 89.88 219 GLY A C 1
ATOM 1686 O O . GLY A 1 219 ? -21.955 12.800 19.025 1.00 89.88 219 GLY A O 1
ATOM 1687 N N . ILE A 1 220 ? -23.788 12.881 17.718 1.00 91.06 220 ILE A N 1
ATOM 1688 C CA . ILE A 1 220 ? -24.660 12.076 18.571 1.00 91.06 220 ILE A CA 1
ATOM 1689 C C . ILE A 1 220 ? -24.831 10.714 17.900 1.00 91.06 220 ILE A C 1
ATOM 1691 O O . ILE A 1 220 ? -25.042 10.635 16.692 1.00 91.06 220 ILE A O 1
ATOM 1695 N N . CYS A 1 221 ? -24.719 9.652 18.691 1.00 90.31 221 CYS A N 1
ATOM 1696 C CA . CYS A 1 221 ? -25.049 8.301 18.270 1.00 90.31 221 CYS A CA 1
ATOM 1697 C C . CYS A 1 221 ? -26.478 7.998 18.727 1.00 90.31 221 CYS A C 1
ATOM 1699 O O . CYS A 1 221 ? -26.753 8.064 19.928 1.00 90.31 221 CYS A O 1
ATOM 1701 N N . ASN A 1 222 ? -27.363 7.705 17.773 1.00 87.25 222 ASN A N 1
ATOM 1702 C CA . ASN A 1 222 ? -28.792 7.480 18.012 1.00 87.25 222 ASN A CA 1
ATOM 1703 C C . ASN A 1 222 ? -29.123 5.994 18.115 1.00 87.25 222 ASN A C 1
ATOM 1705 O O . ASN A 1 222 ? -28.601 5.219 17.278 1.00 87.25 222 ASN A O 1
#

Nearest PDB structures (foldseek):
  3rfz-assembly3_B  TM=8.227E-01  e=1.347E-17  Escherichia coli
  9bog-assembly1_D  TM=7.772E-01  e=4.697E-17  Escherichia coli
  6e14-assembly1_D  TM=7.532E-01  e=5.713E-16  Escherichia coli
  3rfz-assembly3_E-2  TM=7.036E-01  e=1.638E-16  Escherichia coli
  7lhg-assembly1_C  TM=6.831E-01  e=4.093E-10  Escherichia coli

Organism: Salmonella enterica (NCBI:txid28901)

Secondary structure (DSSP, 8-state):
-----------EEEEEEEEE-SS-EEEEEEEEETTS-EEEEEEEE-EEEEETTEEEEESSPP-SSSEEEEEE-TT-TT-BBTT-SPBP-TTSEEEEEEEPTTS-EEEEB-GGG--TTEEES-SEEEE-PPTT-EEEEE--EEESEEEEEEEEETTEEPPTT-EE-SSSPEEB-TTSEEEEEEE-SEEEEEEE-TTS-EEEEEEEGGGSEEETTEEEEEEE--